Protein AF-A0AAD7BEG7-F1 (afdb_monomer_lite)

pLDDT: mean 80.74, std 14.78, range [40.44, 96.44]

Organism: NCBI:txid1738132

InterPro domains:
  IPR021149 MAGT1/OST3/OST6 [PF04756] (38-182)

Foldseek 3Di:
DDDDPPVVVVVVVVVVLVVVVPPDQVVVVVVLVVVCVVDPDHDDDDR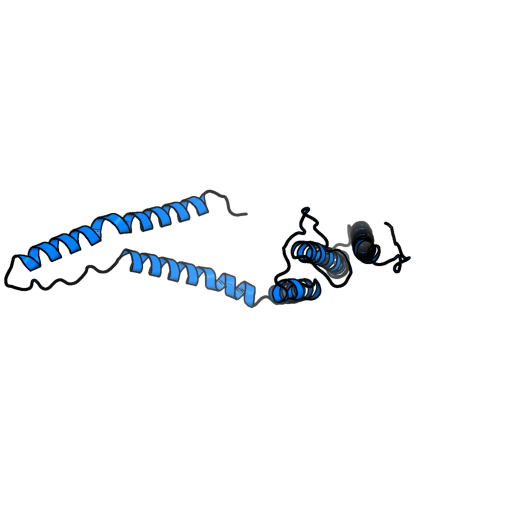DDPVSVVVVVVVVVVVVVVCVVVVVVLVPDPVNVVCVVVLVVLLVVLCVVVCVVVVAAQADPVRHRADAADVDGHVSSSVVSSVLVVQLVVLVVCLPPPLVVDVVCNVVSNVVSVVSNQVSVQVVVVSVQVRCVNVPNPDPDHRPD

Radius of gyration: 29.79 Å; chains: 1; bounding box: 79×41×77 Å

Structure (mmCIF, N/CA/C/O backbone):
data_AF-A0AAD7BEG7-F1
#
_entry.id   AF-A0AAD7BEG7-F1
#
loop_
_atom_site.group_PDB
_atom_site.id
_atom_site.type_symbol
_atom_site.label_atom_id
_atom_site.label_alt_id
_atom_site.label_comp_id
_atom_site.label_asym_id
_atom_site.label_entity_id
_atom_site.label_seq_id
_atom_site.pdbx_PDB_ins_code
_atom_site.Cartn_x
_atom_site.Cartn_y
_atom_site.Cartn_z
_atom_site.occupancy
_atom_site.B_iso_or_equiv
_atom_site.auth_seq_id
_atom_site.auth_comp_id
_atom_site.auth_asym_id
_atom_site.auth_atom_id
_atom_site.pdbx_PDB_model_num
ATOM 1 N N . MET A 1 1 ? -14.088 -15.161 8.551 1.00 40.44 1 MET A N 1
ATOM 2 C CA . MET A 1 1 ? -13.381 -16.305 7.940 1.00 40.44 1 MET A CA 1
ATOM 3 C C . MET A 1 1 ? -14.450 -17.240 7.396 1.00 40.44 1 MET A C 1
ATOM 5 O O . MET A 1 1 ? -15.081 -17.931 8.179 1.00 40.44 1 MET A O 1
ATOM 9 N N . LEU A 1 2 ? -14.774 -17.138 6.105 1.00 40.56 2 LEU A N 1
ATOM 10 C CA . LEU A 1 2 ? -15.801 -17.969 5.467 1.00 40.56 2 LEU A CA 1
ATOM 11 C C . LEU A 1 2 ? -15.154 -19.278 5.003 1.00 40.56 2 LEU A C 1
ATOM 13 O O . LEU A 1 2 ? -14.125 -19.263 4.333 1.00 40.56 2 LEU A O 1
ATOM 17 N N . HIS A 1 3 ? -15.738 -20.393 5.434 1.00 43.00 3 HIS A N 1
ATOM 18 C CA . HIS A 1 3 ? -15.309 -21.753 5.128 1.00 43.00 3 HIS A CA 1
ATOM 19 C C . HIS A 1 3 ? -15.339 -22.024 3.598 1.00 43.00 3 HIS A C 1
ATOM 21 O O . HIS A 1 3 ? -16.245 -21.545 2.912 1.00 43.00 3 HIS A O 1
ATOM 27 N N . PRO A 1 4 ? -14.418 -22.849 3.055 1.00 56.72 4 PRO A N 1
ATOM 28 C CA . PRO A 1 4 ? -14.311 -23.155 1.619 1.00 56.72 4 PRO A CA 1
ATOM 29 C C . PRO A 1 4 ? -15.448 -23.963 0.931 1.00 56.72 4 PRO A C 1
ATOM 31 O O . PRO A 1 4 ? -15.482 -23.924 -0.297 1.00 56.72 4 PRO A O 1
ATOM 34 N N . PRO A 1 5 ? -16.400 -24.665 1.594 1.00 53.59 5 PRO A N 1
ATOM 35 C CA . PRO A 1 5 ? -17.377 -25.502 0.894 1.00 53.59 5 PRO A CA 1
ATOM 36 C C . PRO A 1 5 ? -18.590 -24.733 0.341 1.00 53.59 5 PRO A C 1
ATOM 38 O O . PRO A 1 5 ? -19.375 -25.308 -0.403 1.00 53.59 5 PRO A O 1
ATOM 41 N N . GLN A 1 6 ? -18.779 -23.449 0.677 1.00 53.81 6 GLN A N 1
ATOM 42 C CA . GLN A 1 6 ? -19.956 -22.697 0.204 1.00 53.81 6 GLN A CA 1
ATOM 43 C C . GLN A 1 6 ? -19.747 -22.029 -1.162 1.00 53.81 6 GLN A C 1
ATOM 45 O O . GLN A 1 6 ? -20.697 -21.876 -1.928 1.00 53.81 6 GLN A O 1
ATOM 50 N N . VAL A 1 7 ? -18.502 -21.698 -1.515 1.00 54.31 7 VAL A N 1
ATOM 51 C CA . VAL A 1 7 ? -18.172 -21.120 -2.829 1.00 54.31 7 VAL A CA 1
ATOM 52 C C . VAL A 1 7 ? -18.188 -22.196 -3.919 1.00 54.31 7 VAL A C 1
ATOM 54 O O . VAL A 1 7 ? -18.664 -21.936 -5.019 1.00 54.31 7 VAL A O 1
ATOM 57 N N . SER A 1 8 ? -17.752 -23.424 -3.614 1.00 55.06 8 SER A N 1
ATOM 58 C CA . SER A 1 8 ? -17.795 -24.552 -4.557 1.00 55.06 8 SER A CA 1
ATOM 59 C C . SER A 1 8 ? -19.221 -25.015 -4.869 1.00 55.06 8 SER A C 1
ATOM 61 O O . SER A 1 8 ? -19.504 -25.404 -6.002 1.00 55.06 8 SER A O 1
ATOM 63 N N . LEU A 1 9 ? -20.141 -24.922 -3.903 1.00 59.84 9 LEU A N 1
ATOM 64 C CA . LEU A 1 9 ? -21.561 -25.209 -4.118 1.00 59.84 9 LEU A CA 1
ATOM 65 C C . LEU A 1 9 ? -22.223 -24.170 -5.026 1.00 59.84 9 LEU A C 1
ATOM 67 O O . LEU A 1 9 ? -22.921 -24.547 -5.957 1.00 59.84 9 LEU A O 1
ATOM 71 N N . LEU A 1 10 ? -21.946 -22.878 -4.834 1.00 57.16 10 LEU A N 1
ATOM 72 C CA . LEU A 1 10 ? -22.461 -21.841 -5.735 1.00 57.16 10 LEU A CA 1
ATOM 73 C C . LEU A 1 10 ? -21.900 -21.971 -7.157 1.00 57.16 10 LEU A C 1
ATOM 75 O O . LEU A 1 10 ? -22.636 -21.810 -8.125 1.00 57.16 10 LEU A O 1
ATOM 79 N N . LEU A 1 11 ? -20.614 -22.301 -7.293 1.00 56.00 11 LEU A N 1
ATOM 80 C CA . LEU A 1 11 ? -19.958 -22.424 -8.596 1.00 56.00 11 LEU A CA 1
ATOM 81 C C . LEU A 1 11 ? -20.402 -23.693 -9.346 1.00 56.00 11 LEU A C 1
ATOM 83 O O . LEU A 1 11 ? -20.614 -23.638 -10.552 1.00 56.00 11 LEU A O 1
ATOM 87 N N . SER A 1 12 ? -20.630 -24.808 -8.640 1.00 59.91 12 SER A N 1
ATOM 88 C CA . SER A 1 12 ? -21.200 -26.031 -9.232 1.00 59.91 12 SER A CA 1
ATOM 89 C C . SER A 1 12 ? -22.677 -25.882 -9.606 1.00 59.91 12 SER A C 1
ATOM 91 O O . SER A 1 12 ? -23.081 -26.405 -10.641 1.00 59.91 12 SER A O 1
ATOM 93 N N . PHE A 1 13 ? -23.461 -25.117 -8.838 1.00 63.34 13 PHE A N 1
ATOM 94 C CA . PHE A 1 13 ? -24.858 -24.810 -9.169 1.00 63.34 13 PHE A CA 1
ATOM 95 C C . PHE A 1 13 ? -24.978 -23.863 -10.373 1.00 63.34 13 PHE A C 1
ATOM 97 O O . PHE A 1 13 ? -25.854 -24.026 -11.217 1.00 63.34 13 PHE A O 1
ATOM 104 N N . LEU A 1 14 ? -24.066 -22.893 -10.499 1.00 55.50 14 LEU A N 1
ATOM 105 C CA . LEU A 1 14 ? -23.988 -22.030 -11.681 1.00 55.50 14 LEU A CA 1
ATOM 106 C C . LEU A 1 14 ? -23.519 -22.801 -12.922 1.00 55.50 14 LEU A C 1
ATOM 108 O O . LEU A 1 14 ? -24.039 -22.570 -14.009 1.00 55.50 14 LEU A O 1
ATOM 112 N N . LEU A 1 15 ? -22.581 -23.742 -12.768 1.00 57.34 15 LEU A N 1
ATOM 113 C CA . LEU A 1 15 ? -22.084 -24.573 -13.868 1.00 57.34 15 LEU A CA 1
ATOM 114 C C . LEU A 1 15 ? -23.134 -25.590 -14.349 1.00 57.34 15 LEU A C 1
ATOM 116 O O . LEU A 1 15 ? -23.252 -25.813 -15.551 1.00 57.34 15 LEU A O 1
ATOM 120 N N . SER A 1 16 ? -23.937 -26.164 -13.446 1.00 56.44 16 SER A N 1
ATOM 121 C CA . SER A 1 16 ? -25.053 -27.042 -13.823 1.00 56.44 16 SER A CA 1
ATOM 122 C C . SER A 1 16 ? -26.208 -26.270 -14.466 1.00 56.44 16 SER A C 1
ATOM 124 O O . SER A 1 16 ? -26.771 -26.744 -15.450 1.00 56.44 16 SER A O 1
ATOM 126 N N . ALA A 1 17 ? -26.506 -25.054 -13.996 1.00 56.09 17 ALA A N 1
ATOM 127 C CA . ALA A 1 17 ? -27.467 -24.164 -14.647 1.00 56.09 17 ALA A CA 1
ATOM 128 C C . ALA A 1 17 ? -27.002 -23.728 -16.051 1.00 56.09 17 ALA A C 1
ATOM 130 O O . ALA A 1 17 ? -27.821 -23.591 -16.956 1.00 56.09 17 ALA A O 1
ATOM 131 N N . PHE A 1 18 ? -25.690 -23.560 -16.255 1.00 52.31 18 PHE A N 1
ATOM 132 C CA . PHE A 1 18 ? -25.110 -23.230 -17.558 1.00 52.31 18 PHE A CA 1
ATOM 133 C C . PHE A 1 18 ? -25.098 -24.431 -18.518 1.00 52.31 18 PHE A C 1
ATOM 135 O O . PHE A 1 18 ? -25.406 -24.273 -19.693 1.00 52.31 18 PHE A O 1
ATOM 142 N N . LEU A 1 19 ? -24.807 -25.644 -18.032 1.00 53.66 19 LEU A N 1
ATOM 143 C CA . LEU A 1 19 ? -24.871 -26.870 -18.844 1.00 53.66 19 LEU A CA 1
ATOM 144 C C . LEU A 1 19 ? -26.310 -27.272 -19.206 1.00 53.66 19 LEU A C 1
ATOM 146 O O . LEU A 1 19 ? -26.526 -27.852 -20.267 1.00 53.66 19 LEU A O 1
ATOM 150 N N . ALA A 1 20 ? -27.302 -26.915 -18.385 1.00 53.41 20 ALA A N 1
ATOM 151 C CA . ALA A 1 20 ? -28.718 -27.123 -18.696 1.00 53.41 20 ALA A CA 1
ATOM 152 C C . ALA A 1 20 ? -29.223 -26.272 -19.884 1.00 53.41 20 ALA A C 1
ATOM 154 O O . ALA A 1 20 ? -30.209 -26.649 -20.509 1.00 53.41 20 ALA A O 1
ATOM 155 N N . LYS A 1 21 ? -28.532 -25.174 -20.239 1.00 51.12 21 LYS A N 1
ATOM 156 C CA . LYS A 1 21 ? -28.828 -24.325 -21.414 1.00 51.12 21 LYS A CA 1
ATOM 157 C C . LYS A 1 21 ? -28.605 -25.050 -22.750 1.00 51.12 21 LYS A C 1
ATOM 159 O O . LYS A 1 21 ? -29.182 -24.643 -23.744 1.00 51.12 21 LYS A O 1
ATOM 164 N N . ALA A 1 22 ? -27.773 -26.093 -22.793 1.00 50.41 22 ALA A N 1
ATOM 165 C CA . ALA A 1 22 ? -27.293 -26.668 -24.054 1.00 50.41 22 ALA A CA 1
ATOM 166 C C . ALA A 1 22 ? -28.153 -27.809 -24.635 1.00 50.41 22 ALA A C 1
ATOM 168 O O . ALA A 1 22 ? -27.794 -28.340 -25.681 1.00 50.41 22 ALA A O 1
ATOM 169 N N . ALA A 1 23 ? -29.218 -28.256 -23.959 1.00 52.84 23 ALA A N 1
ATOM 170 C CA . ALA A 1 23 ? -29.826 -29.559 -24.267 1.00 52.84 23 ALA A CA 1
ATOM 171 C C . ALA A 1 23 ? -31.325 -29.589 -24.647 1.00 52.84 23 ALA A C 1
ATOM 173 O O . ALA A 1 23 ? -31.664 -30.476 -25.430 1.00 52.84 23 ALA A O 1
ATOM 174 N N . PRO A 1 24 ? -32.234 -28.716 -24.160 1.00 52.22 24 PRO A N 1
ATOM 175 C CA . PRO A 1 24 ? -33.662 -28.887 -24.465 1.00 52.22 24 PRO A CA 1
ATOM 176 C C . PRO A 1 24 ? -34.246 -27.941 -25.531 1.00 52.22 24 PRO A C 1
ATOM 178 O O . PRO A 1 24 ? -35.118 -28.373 -26.284 1.00 52.22 24 PRO A O 1
ATOM 181 N N . ASP A 1 25 ? -33.782 -26.693 -25.630 1.00 55.84 25 ASP A N 1
ATOM 182 C CA . ASP A 1 25 ? -34.522 -25.644 -26.358 1.00 55.84 25 ASP A CA 1
ATOM 183 C C . ASP A 1 25 ? -34.162 -25.619 -27.862 1.00 55.84 25 ASP A C 1
ATOM 185 O O . ASP A 1 25 ? -35.043 -25.620 -28.724 1.00 55.84 25 ASP A O 1
ATOM 189 N N . ASP A 1 26 ? -32.870 -25.764 -28.186 1.00 58.59 26 ASP A N 1
ATOM 190 C CA . ASP A 1 26 ? -32.357 -25.758 -29.569 1.00 58.59 26 ASP A CA 1
ATOM 191 C C . ASP A 1 26 ? -32.879 -26.941 -30.415 1.00 58.59 26 ASP A C 1
ATOM 193 O O . ASP A 1 26 ? -33.037 -26.843 -31.635 1.00 58.59 26 ASP A O 1
ATOM 197 N N . ALA A 1 27 ? -33.160 -28.083 -29.776 1.00 59.50 27 ALA A N 1
ATOM 198 C CA . ALA A 1 27 ? -33.647 -29.286 -30.454 1.00 59.50 27 ALA A CA 1
ATOM 199 C C . ALA A 1 27 ? -35.130 -29.176 -30.852 1.00 59.50 27 ALA A C 1
ATOM 201 O O . ALA A 1 27 ? -35.530 -29.675 -31.908 1.00 59.50 27 ALA A O 1
ATOM 202 N N . ALA A 1 28 ? -35.943 -28.503 -30.030 1.00 61.34 28 ALA A N 1
ATOM 203 C CA . ALA A 1 28 ? -37.350 -28.252 -30.321 1.00 61.34 28 ALA A CA 1
ATOM 204 C C . ALA A 1 28 ? -37.495 -27.227 -31.458 1.00 61.34 28 ALA A C 1
ATOM 206 O O . ALA A 1 28 ? -38.219 -27.491 -32.421 1.00 61.34 28 ALA A O 1
ATOM 207 N N . ASP A 1 29 ? -36.722 -26.138 -31.417 1.00 62.03 29 ASP A N 1
ATOM 208 C CA . ASP A 1 29 ? -36.696 -25.104 -32.460 1.00 62.03 29 ASP A CA 1
ATOM 209 C C . ASP A 1 29 ? -36.281 -25.666 -33.832 1.00 62.03 29 ASP A C 1
ATOM 211 O O . ASP A 1 29 ? -36.890 -25.347 -34.857 1.00 62.03 29 ASP A O 1
ATOM 215 N N . ALA A 1 30 ? -35.294 -26.571 -33.860 1.00 63.44 30 ALA A N 1
ATOM 216 C CA . ALA A 1 30 ? -34.844 -27.229 -35.086 1.00 63.44 30 ALA A CA 1
ATOM 217 C C . ALA A 1 30 ? -35.907 -28.162 -35.700 1.00 63.44 30 ALA A C 1
ATOM 219 O O . ALA A 1 30 ? -36.042 -28.228 -36.925 1.00 63.44 30 ALA A O 1
ATOM 220 N N . SER A 1 31 ? -36.684 -28.867 -34.869 1.00 63.94 31 SER A N 1
ATOM 221 C CA . SER A 1 31 ? -37.763 -29.750 -35.338 1.00 63.94 31 SER A CA 1
ATOM 222 C C . SER A 1 31 ? -38.954 -28.970 -35.903 1.00 63.94 31 SER A C 1
ATOM 224 O O . SER A 1 31 ? -39.465 -29.307 -36.971 1.00 63.94 31 SER A O 1
ATOM 226 N N . VAL A 1 32 ? -39.328 -27.862 -35.254 1.00 65.56 32 VAL A N 1
ATOM 227 C CA . VAL A 1 32 ? -40.386 -26.968 -35.737 1.00 65.56 32 VAL A CA 1
ATOM 228 C C . VAL A 1 32 ? -39.953 -26.307 -37.044 1.00 65.56 32 VAL A C 1
ATOM 230 O O . VAL A 1 32 ? -40.735 -26.273 -37.990 1.00 65.56 32 VAL A O 1
ATOM 233 N N . ALA A 1 33 ? -38.698 -25.860 -37.161 1.00 65.75 33 ALA A N 1
ATOM 234 C CA . ALA A 1 33 ? -38.170 -25.311 -38.411 1.00 65.75 33 ALA A CA 1
ATOM 235 C C . ALA A 1 33 ? -38.206 -26.326 -39.572 1.00 65.75 33 ALA A C 1
ATOM 237 O O . ALA A 1 33 ? -38.503 -25.952 -40.708 1.00 65.75 33 ALA A O 1
ATOM 238 N N . HIS A 1 34 ? -37.954 -27.610 -39.298 1.00 66.31 34 HIS A N 1
ATOM 239 C CA . HIS A 1 34 ? -38.029 -28.676 -40.300 1.00 66.31 34 HIS A CA 1
ATOM 240 C C . HIS A 1 34 ? -39.475 -28.975 -40.752 1.00 66.31 34 HIS A C 1
ATOM 242 O O . HIS A 1 34 ? -39.705 -29.234 -41.936 1.00 66.31 34 HIS A O 1
ATOM 248 N N . ASP A 1 35 ? -40.461 -28.888 -39.855 1.00 66.44 35 ASP A N 1
ATOM 249 C CA . ASP A 1 35 ? -41.877 -29.137 -40.174 1.00 66.44 35 ASP A CA 1
ATOM 250 C C . ASP A 1 35 ? -42.574 -27.955 -40.875 1.00 66.44 35 ASP A C 1
ATOM 252 O O . ASP A 1 35 ? -43.463 -28.160 -41.711 1.00 66.44 35 ASP A O 1
ATOM 256 N N . GLN A 1 36 ? -42.115 -26.721 -40.642 1.00 63.94 36 GLN A N 1
ATOM 257 C CA . GLN A 1 36 ? -42.574 -25.524 -41.373 1.00 63.94 36 GLN A CA 1
ATOM 258 C C . GLN A 1 36 ? -42.203 -25.574 -42.864 1.00 63.94 36 GLN A C 1
ATOM 260 O O . GLN A 1 36 ? -42.891 -24.994 -43.697 1.00 63.94 36 GLN A O 1
ATOM 265 N N . LEU A 1 37 ? -41.140 -26.303 -43.228 1.00 65.12 37 LEU A N 1
ATOM 266 C CA . LEU A 1 37 ? -40.719 -26.492 -44.623 1.00 65.12 37 LEU A CA 1
ATOM 267 C C . LEU A 1 37 ? -41.572 -27.528 -45.378 1.00 65.12 37 LEU A C 1
ATOM 269 O O . LEU A 1 37 ? -41.532 -27.571 -46.608 1.00 65.12 37 LEU A O 1
ATOM 273 N N . ARG A 1 38 ? -42.329 -28.380 -44.669 1.00 67.12 38 ARG A N 1
ATOM 274 C CA . ARG A 1 38 ? -43.139 -29.464 -45.262 1.00 67.12 38 ARG A CA 1
ATOM 275 C C . ARG A 1 38 ? -44.624 -29.144 -45.383 1.00 67.12 38 ARG A C 1
ATOM 277 O O . ARG A 1 38 ? -45.329 -29.869 -46.084 1.00 67.12 38 ARG A O 1
ATOM 284 N N . THR A 1 39 ? -45.112 -28.092 -44.730 1.00 71.25 39 THR A N 1
ATOM 285 C CA . THR A 1 39 ? -46.542 -27.763 -44.704 1.00 71.25 39 THR A CA 1
ATOM 286 C C . THR A 1 39 ? -46.817 -26.389 -45.336 1.00 71.25 39 THR A C 1
ATOM 288 O O . THR A 1 39 ? -46.171 -25.410 -44.984 1.00 71.25 39 THR A O 1
ATOM 291 N N . PRO A 1 40 ? -47.783 -26.272 -46.272 1.00 68.25 40 PRO A N 1
ATOM 292 C CA . PRO A 1 40 ? -48.191 -24.987 -46.862 1.00 68.25 40 PRO A CA 1
ATOM 293 C C . PRO A 1 40 ? -48.849 -23.970 -45.910 1.00 68.25 40 PRO A C 1
ATOM 295 O O . PRO A 1 40 ? -49.225 -22.889 -46.357 1.00 68.25 40 PRO A O 1
ATOM 298 N N . ILE A 1 41 ? -49.049 -24.308 -44.632 1.00 67.69 41 ILE A N 1
ATOM 299 C CA . ILE A 1 41 ? -49.767 -23.479 -43.656 1.00 67.69 41 ILE A CA 1
ATOM 300 C C . ILE A 1 41 ? -48.773 -23.102 -42.550 1.00 67.69 41 ILE A C 1
ATOM 302 O O . ILE A 1 41 ? -48.279 -24.007 -41.878 1.00 67.69 41 ILE A O 1
ATOM 306 N N . PRO A 1 42 ? -48.474 -21.808 -42.333 1.00 65.31 42 PRO A N 1
ATOM 307 C CA . PRO A 1 42 ? -47.514 -21.401 -41.315 1.00 65.31 42 PRO A CA 1
ATOM 308 C C . PRO A 1 42 ? -48.082 -21.693 -39.924 1.00 65.31 42 PRO A C 1
ATOM 310 O O . PRO A 1 42 ? -49.129 -21.159 -39.549 1.00 65.31 42 PRO A O 1
ATOM 313 N N . ILE A 1 43 ? -47.400 -22.539 -39.151 1.00 69.31 43 ILE A N 1
ATOM 314 C CA . ILE A 1 43 ? -47.798 -22.823 -37.768 1.00 69.31 43 ILE A CA 1
ATOM 315 C C . ILE A 1 43 ? -47.307 -21.637 -36.924 1.00 69.31 43 ILE A C 1
ATOM 317 O O . ILE A 1 43 ? -46.101 -21.371 -36.923 1.00 69.31 43 ILE A O 1
ATOM 321 N N . PRO A 1 44 ? -48.187 -20.892 -36.230 1.00 72.88 44 PRO A N 1
ATOM 322 C CA . PRO A 1 44 ? -47.771 -19.769 -35.399 1.00 72.88 44 PRO A CA 1
ATOM 323 C C . PRO A 1 44 ? -46.930 -20.288 -34.228 1.00 72.88 44 PRO A C 1
ATOM 325 O O . PRO A 1 44 ? -47.454 -20.874 -33.283 1.00 72.88 44 PRO A O 1
ATOM 328 N N . TYR A 1 45 ? -45.616 -20.092 -34.316 1.00 66.38 45 TYR A N 1
ATOM 329 C CA . TYR A 1 45 ? -44.659 -20.484 -33.291 1.00 66.38 45 TYR A CA 1
ATOM 330 C C . TYR A 1 45 ? -44.233 -19.260 -32.483 1.00 66.38 45 TYR A C 1
ATOM 332 O O . TYR A 1 45 ? -43.692 -18.298 -33.028 1.00 66.38 45 TYR A O 1
ATOM 340 N N . SER A 1 46 ? -44.478 -19.292 -31.177 1.00 63.62 46 SER A N 1
ATOM 341 C CA . SER A 1 46 ? -43.884 -18.360 -30.222 1.00 63.62 46 SER A CA 1
ATOM 342 C C . SER A 1 46 ? -42.731 -19.070 -29.528 1.00 63.62 46 SER A C 1
ATOM 344 O O . SER A 1 46 ? -42.964 -20.101 -28.895 1.00 63.62 46 SER A O 1
ATOM 346 N N . ALA A 1 47 ? -41.520 -18.521 -29.631 1.00 67.31 47 ALA A N 1
ATOM 347 C CA . ALA A 1 47 ? -40.365 -19.070 -28.931 1.00 67.31 47 ALA A CA 1
ATOM 348 C C . ALA A 1 47 ? -40.657 -19.189 -27.418 1.00 67.31 47 ALA A C 1
ATOM 350 O O . ALA A 1 47 ? -41.273 -18.275 -26.848 1.00 67.31 47 ALA A O 1
ATOM 351 N N . PRO A 1 48 ? -40.259 -20.296 -26.763 1.00 69.50 48 PRO A N 1
ATOM 352 C CA . PRO A 1 48 ? -40.429 -20.455 -25.327 1.00 69.50 48 PRO A CA 1
ATOM 353 C C . PRO A 1 48 ? -39.653 -19.362 -24.585 1.00 69.50 48 PRO A C 1
ATOM 355 O O . PRO A 1 48 ? -38.561 -18.958 -24.984 1.00 69.50 48 PRO A O 1
ATOM 358 N N . LEU A 1 49 ? -40.232 -18.852 -23.497 1.00 67.94 49 LEU A N 1
ATOM 359 C CA . LEU A 1 49 ? -39.553 -17.874 -22.652 1.00 67.94 49 LEU A CA 1
ATOM 360 C C . LEU A 1 49 ? -38.311 -18.524 -22.031 1.00 67.94 49 LEU A C 1
ATOM 362 O O . LEU A 1 49 ? -38.423 -19.540 -21.351 1.00 67.94 49 LEU A O 1
ATOM 366 N N . ASP A 1 50 ? -37.142 -17.909 -22.221 1.00 74.75 50 AS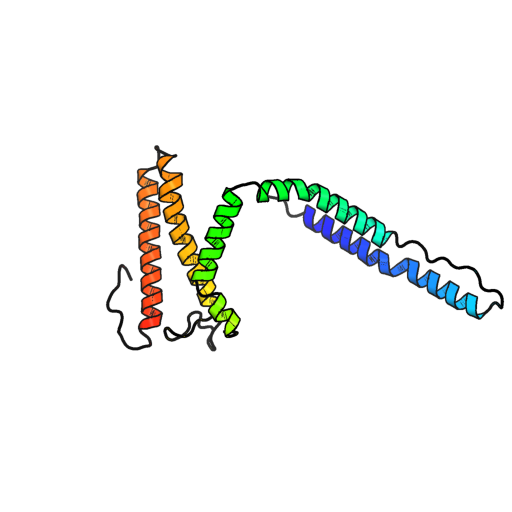P A N 1
ATOM 367 C CA . ASP A 1 50 ? -35.875 -18.347 -21.629 1.00 74.75 50 ASP A CA 1
ATOM 368 C C . ASP A 1 50 ? -35.917 -18.249 -20.086 1.00 74.75 50 ASP A C 1
ATOM 370 O O . ASP A 1 50 ? -35.490 -17.265 -19.467 1.00 74.75 50 ASP A O 1
ATOM 374 N N . TYR A 1 51 ? -36.407 -19.297 -19.422 1.00 74.50 51 TYR A N 1
ATOM 375 C CA . TYR A 1 51 ? -36.489 -19.368 -17.959 1.00 74.50 51 TYR A CA 1
ATOM 376 C C . TYR A 1 51 ? -35.107 -19.300 -17.288 1.00 74.50 51 TYR A C 1
ATOM 378 O O . TYR A 1 51 ? -34.990 -18.862 -16.143 1.00 74.50 51 TYR A O 1
ATOM 386 N N . THR A 1 52 ? -34.041 -19.671 -18.000 1.00 76.56 52 THR A N 1
ATOM 387 C CA . THR A 1 52 ? -32.647 -19.570 -17.536 1.00 76.56 52 THR A CA 1
ATOM 388 C C . THR A 1 52 ? -32.184 -18.116 -17.404 1.00 76.56 52 THR A C 1
ATOM 390 O O . THR A 1 52 ? -31.597 -17.745 -16.387 1.00 76.56 52 THR A O 1
ATOM 393 N N . LEU A 1 53 ? -32.507 -17.255 -18.373 1.00 76.56 53 LEU A N 1
ATOM 394 C CA . LEU A 1 53 ? -32.247 -15.812 -18.297 1.00 76.56 53 LEU A CA 1
ATOM 395 C C . LEU A 1 53 ? -33.071 -15.161 -17.184 1.00 76.56 53 LEU A C 1
ATOM 397 O O . LEU A 1 53 ? -32.562 -14.335 -16.430 1.00 76.56 53 LEU A O 1
ATOM 401 N N . MET A 1 54 ? -34.331 -15.571 -17.034 1.00 79.25 54 MET A N 1
ATOM 402 C CA . MET A 1 54 ? -35.215 -15.000 -16.020 1.00 79.25 54 MET A CA 1
ATOM 403 C C . MET A 1 54 ? -34.786 -15.384 -14.596 1.00 79.25 54 MET A C 1
ATOM 405 O O . MET A 1 54 ? -34.750 -14.536 -13.706 1.00 79.25 54 MET A O 1
ATOM 409 N N . THR A 1 55 ? -34.393 -16.642 -14.382 1.00 83.75 55 THR A N 1
ATOM 410 C CA . THR A 1 55 ? -33.896 -17.129 -13.083 1.00 83.75 55 THR A CA 1
ATOM 411 C C . THR A 1 55 ? -32.529 -16.550 -12.731 1.00 83.75 55 THR A C 1
ATOM 413 O O . THR A 1 55 ? -32.328 -16.125 -11.594 1.00 83.75 55 THR A O 1
ATOM 416 N N . THR A 1 56 ? -31.601 -16.455 -13.688 1.00 82.06 56 THR A N 1
ATOM 417 C CA . THR A 1 56 ? -30.294 -15.814 -13.460 1.00 82.06 56 THR A CA 1
ATOM 418 C C . THR A 1 56 ? -30.440 -14.325 -13.161 1.00 82.06 56 THR A C 1
ATOM 420 O O . THR A 1 56 ? -29.837 -13.856 -12.198 1.00 82.06 56 THR A O 1
ATOM 423 N N . ALA A 1 57 ? -31.290 -13.594 -13.890 1.00 83.12 57 ALA A N 1
ATOM 424 C CA . ALA A 1 57 ? -31.588 -12.191 -13.603 1.00 83.12 57 ALA A CA 1
ATOM 425 C C . ALA A 1 57 ? -32.251 -12.003 -12.225 1.00 83.12 57 ALA A C 1
ATOM 427 O O . ALA A 1 57 ? -31.888 -11.096 -11.472 1.00 83.12 57 ALA A O 1
ATOM 428 N N . PHE A 1 58 ? -33.182 -12.883 -11.852 1.00 88.56 58 PHE A N 1
ATOM 429 C CA . PHE A 1 58 ? -33.825 -12.867 -10.536 1.00 88.56 58 PHE A CA 1
ATOM 430 C C . PHE A 1 58 ? -32.832 -13.133 -9.392 1.00 88.56 58 PHE A C 1
ATOM 432 O O . PHE A 1 58 ? -32.814 -12.424 -8.387 1.00 88.56 58 PHE A O 1
ATOM 439 N N . LEU A 1 59 ? -31.934 -14.106 -9.557 1.00 88.31 59 LEU A N 1
ATOM 440 C CA . LEU A 1 59 ? -30.880 -14.374 -8.578 1.00 88.31 59 LEU A CA 1
ATOM 441 C C . LEU A 1 59 ? -29.887 -13.210 -8.470 1.00 88.31 59 LEU A C 1
ATOM 443 O O . LEU A 1 59 ? -29.506 -12.839 -7.361 1.00 88.31 59 LEU A O 1
ATOM 447 N N . LEU A 1 60 ? -29.502 -12.597 -9.593 1.00 87.12 60 LEU A N 1
ATOM 448 C CA . LEU A 1 60 ? -28.602 -11.438 -9.619 1.00 87.12 60 LEU A CA 1
ATOM 449 C C . LEU A 1 60 ? -29.213 -10.220 -8.924 1.00 87.12 60 LEU A C 1
ATOM 451 O O . LEU A 1 60 ? -28.537 -9.543 -8.151 1.00 87.12 60 LEU A O 1
ATOM 455 N N . THR A 1 61 ? -30.495 -9.953 -9.167 1.00 87.44 61 THR A N 1
ATOM 456 C CA . THR A 1 61 ? -31.214 -8.837 -8.536 1.00 87.44 61 THR A CA 1
ATOM 457 C C . THR A 1 61 ? -31.349 -9.030 -7.029 1.00 87.44 61 THR A C 1
ATOM 459 O O . THR A 1 61 ? -31.030 -8.108 -6.278 1.00 87.44 61 THR A O 1
ATOM 462 N N . ILE A 1 62 ? -31.713 -10.230 -6.566 1.00 87.88 62 ILE A N 1
ATOM 463 C CA . ILE A 1 62 ? -31.741 -10.555 -5.133 1.00 87.88 62 ILE A CA 1
ATOM 464 C C . ILE A 1 62 ? -30.342 -10.437 -4.520 1.00 87.88 62 ILE A C 1
ATOM 466 O O . ILE A 1 62 ? -30.177 -9.779 -3.493 1.00 87.88 62 ILE A O 1
ATOM 470 N N . ALA A 1 63 ? -29.317 -11.009 -5.157 1.00 85.12 63 ALA A N 1
ATOM 471 C CA . ALA A 1 63 ? -27.940 -10.917 -4.677 1.00 85.12 63 ALA A CA 1
ATOM 472 C C . ALA A 1 63 ? -27.469 -9.456 -4.566 1.00 85.12 63 ALA A C 1
ATOM 474 O O . ALA A 1 63 ? -26.853 -9.075 -3.570 1.00 85.12 63 ALA A O 1
ATOM 475 N N . SER A 1 64 ? -27.815 -8.614 -5.543 1.00 80.56 64 SER A N 1
ATOM 476 C CA . SER A 1 64 ? -27.488 -7.187 -5.531 1.00 80.56 64 SER A CA 1
ATOM 477 C C . SER A 1 64 ? -28.245 -6.420 -4.440 1.00 80.56 64 SER A C 1
ATOM 479 O O . SER A 1 64 ? -27.660 -5.556 -3.788 1.00 80.56 64 SER A O 1
ATOM 481 N N . LEU A 1 65 ? -29.518 -6.747 -4.191 1.00 84.69 65 LEU A N 1
ATOM 482 C CA . LEU A 1 65 ? -30.318 -6.165 -3.105 1.00 84.69 65 LEU A CA 1
ATOM 483 C C . LEU A 1 65 ? -29.761 -6.531 -1.723 1.00 84.69 65 LEU A C 1
ATOM 485 O O . LEU A 1 65 ? -29.688 -5.668 -0.849 1.00 84.69 65 LEU A O 1
ATOM 489 N N . LEU A 1 66 ? -29.309 -7.775 -1.534 1.00 85.12 66 LEU A N 1
ATOM 490 C CA . LEU A 1 66 ? -28.662 -8.204 -0.291 1.00 85.12 66 LEU A CA 1
ATOM 491 C C . LEU A 1 66 ? -27.269 -7.585 -0.112 1.00 85.12 66 LEU A C 1
ATOM 493 O O . LEU A 1 66 ? -26.861 -7.323 1.019 1.00 85.12 66 LEU A O 1
ATOM 497 N N . ALA A 1 67 ? -26.539 -7.328 -1.200 1.00 82.12 67 ALA A N 1
ATOM 498 C CA . ALA A 1 67 ? -25.221 -6.692 -1.156 1.00 82.12 67 ALA A CA 1
ATOM 499 C C . ALA A 1 67 ? -25.288 -5.171 -0.910 1.00 82.12 67 ALA A C 1
ATOM 501 O O . ALA A 1 67 ? -24.366 -4.600 -0.318 1.00 82.12 67 ALA A O 1
ATOM 502 N N . LEU A 1 68 ? -26.378 -4.513 -1.320 1.00 83.44 68 LEU A N 1
ATOM 503 C CA . LEU A 1 68 ? -26.580 -3.067 -1.188 1.00 83.44 68 LEU A CA 1
ATOM 504 C C . LEU A 1 68 ? -26.346 -2.511 0.232 1.00 83.44 68 LEU A C 1
ATOM 506 O O . LEU A 1 68 ? -25.592 -1.546 0.355 1.00 83.44 68 LEU A O 1
ATOM 510 N N . PRO A 1 69 ? -26.920 -3.071 1.318 1.00 83.62 69 PRO A N 1
ATOM 511 C CA . PRO A 1 69 ? -26.705 -2.543 2.668 1.00 83.62 69 PRO A CA 1
ATOM 512 C C . PRO A 1 69 ? -25.245 -2.648 3.125 1.00 83.62 69 PRO A C 1
ATOM 514 O O . PRO A 1 69 ? -24.753 -1.746 3.807 1.00 83.62 69 PRO A O 1
ATOM 517 N N . PHE A 1 70 ? -24.520 -3.693 2.712 1.00 83.31 70 PHE A N 1
ATOM 518 C CA . PHE A 1 70 ? -23.089 -3.816 3.001 1.00 83.31 70 PHE A CA 1
ATOM 519 C C . PHE A 1 70 ? -22.280 -2.743 2.269 1.00 83.31 70 PHE A C 1
ATOM 521 O O . PHE A 1 70 ? -21.416 -2.101 2.871 1.00 83.31 70 PHE A O 1
ATOM 528 N N . LEU A 1 71 ? -22.601 -2.498 0.996 1.00 83.00 71 LEU A N 1
ATOM 529 C CA . LEU A 1 71 ? -21.935 -1.479 0.192 1.00 83.00 71 LEU A CA 1
ATOM 530 C C . LEU A 1 71 ? -22.223 -0.065 0.720 1.00 83.00 71 LEU A C 1
ATOM 532 O O . LEU A 1 71 ? -21.305 0.739 0.876 1.00 83.00 71 LEU A O 1
ATOM 536 N N . LEU A 1 72 ? -23.476 0.215 1.088 1.00 85.44 72 LEU A N 1
ATOM 537 C CA . LEU A 1 72 ? -23.889 1.475 1.711 1.00 85.44 72 LEU A CA 1
ATOM 538 C C . LEU A 1 72 ? -23.201 1.695 3.064 1.00 85.44 72 LEU A C 1
ATOM 540 O O . LEU A 1 72 ? -22.756 2.805 3.358 1.00 85.44 72 LEU A O 1
ATOM 544 N N . SER A 1 73 ? -23.058 0.644 3.877 1.00 85.44 73 SER A N 1
ATOM 545 C CA . SER A 1 73 ? -22.336 0.727 5.149 1.00 85.44 73 SER A CA 1
ATOM 546 C C . SER A 1 73 ? -20.848 1.036 4.947 1.00 85.44 73 SER A C 1
ATOM 548 O O . SER A 1 73 ? -20.277 1.824 5.703 1.00 85.44 73 SER A O 1
ATOM 550 N N . ALA A 1 74 ? -20.215 0.461 3.919 1.00 84.94 74 ALA A N 1
ATOM 551 C CA . ALA A 1 74 ? -18.824 0.751 3.579 1.00 84.94 74 ALA A CA 1
ATOM 552 C C . ALA A 1 74 ? -18.643 2.187 3.057 1.00 84.94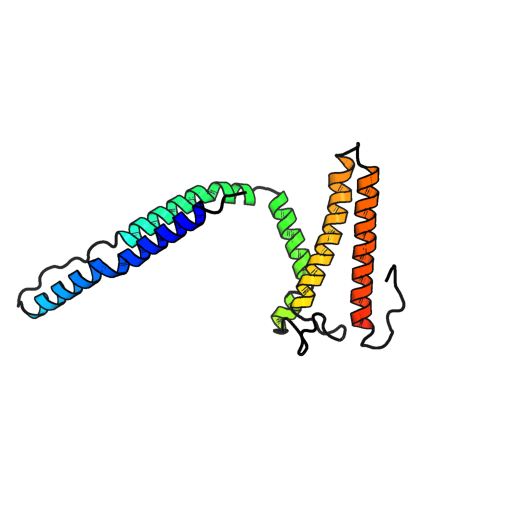 74 ALA A C 1
ATOM 554 O O . ALA A 1 74 ? -17.734 2.883 3.511 1.00 84.94 74 ALA A O 1
ATOM 555 N N . LEU A 1 75 ? -19.531 2.652 2.170 1.00 87.69 75 LEU A N 1
ATOM 556 C CA . LEU A 1 75 ? -19.489 3.992 1.571 1.00 87.69 75 LEU A CA 1
ATOM 557 C C . LEU A 1 75 ? -19.818 5.113 2.565 1.00 87.69 75 LEU A C 1
ATOM 559 O O . LEU A 1 75 ? -19.292 6.215 2.436 1.00 87.69 75 LEU A O 1
ATOM 563 N N . ARG A 1 76 ? -20.656 4.869 3.579 1.00 91.25 76 ARG A N 1
ATOM 564 C CA . ARG A 1 76 ? -20.970 5.884 4.602 1.00 91.25 76 ARG A CA 1
ATOM 565 C C . ARG A 1 76 ? -19.864 6.038 5.652 1.00 91.25 76 ARG A C 1
ATOM 567 O O . ARG A 1 76 ? -19.807 7.046 6.352 1.00 91.25 76 ARG A O 1
ATOM 574 N N . ASN A 1 77 ? -18.984 5.049 5.801 1.00 93.25 77 ASN A N 1
ATOM 575 C CA . ASN A 1 77 ? -17.946 5.073 6.825 1.00 93.25 77 ASN A CA 1
ATOM 576 C C . ASN A 1 77 ? -16.762 5.973 6.420 1.00 93.25 77 ASN A C 1
ATOM 578 O O . ASN A 1 77 ? -16.070 5.719 5.434 1.00 93.25 77 ASN A O 1
ATOM 582 N N . ARG A 1 78 ? -16.465 6.991 7.242 1.00 93.69 78 ARG A N 1
ATOM 583 C CA . ARG A 1 78 ? -15.329 7.912 7.039 1.00 93.69 78 ARG A CA 1
ATOM 584 C C . ARG A 1 78 ? -13.972 7.207 6.968 1.00 93.69 78 ARG A C 1
ATOM 586 O O . ARG A 1 78 ? -13.075 7.673 6.275 1.00 93.69 78 ARG A O 1
ATOM 593 N N . TRP A 1 79 ? -13.814 6.089 7.679 1.00 91.44 79 TRP A N 1
ATOM 594 C CA . TRP A 1 79 ? -12.555 5.344 7.696 1.00 91.44 79 TRP A CA 1
ATOM 595 C C . TRP A 1 79 ? -12.281 4.664 6.357 1.00 91.44 79 TRP A C 1
ATOM 597 O O . TRP A 1 79 ? -11.126 4.591 5.950 1.00 91.44 79 TRP A O 1
ATOM 607 N N . THR A 1 80 ? -13.326 4.246 5.639 1.00 92.69 80 THR A N 1
ATOM 608 C CA . THR A 1 80 ? -13.193 3.682 4.291 1.00 92.69 80 THR A CA 1
ATOM 609 C C . THR A 1 80 ? -12.588 4.712 3.341 1.00 92.69 80 THR A C 1
ATOM 611 O O . THR A 1 80 ? -11.617 4.416 2.651 1.00 92.69 80 THR A O 1
ATOM 614 N N . TRP A 1 81 ? -13.090 5.950 3.367 1.00 94.69 81 TRP A N 1
ATOM 615 C CA . TRP A 1 81 ? -12.563 7.046 2.548 1.00 94.69 81 TRP A CA 1
ATOM 616 C C . TRP A 1 81 ? -11.164 7.489 2.968 1.00 94.69 81 TRP A C 1
ATOM 618 O O . TRP A 1 81 ? -10.331 7.780 2.112 1.00 94.69 81 TRP A O 1
ATOM 628 N N . ALA A 1 82 ? -10.877 7.498 4.271 1.00 93.12 82 ALA A N 1
ATOM 629 C CA . ALA A 1 82 ? -9.542 7.807 4.768 1.00 93.12 82 ALA A CA 1
ATOM 630 C C . ALA A 1 82 ? -8.507 6.782 4.272 1.00 93.12 82 ALA A C 1
ATOM 632 O O . ALA A 1 82 ? -7.457 7.163 3.764 1.00 93.12 82 ALA A O 1
ATOM 633 N N . VAL A 1 83 ? -8.822 5.484 4.349 1.00 93.50 83 VAL A N 1
ATOM 634 C CA . VAL A 1 83 ? -7.939 4.421 3.846 1.00 93.50 83 VAL A CA 1
ATOM 635 C C . VAL A 1 83 ? -7.819 4.489 2.325 1.00 93.50 83 VAL A C 1
ATOM 637 O O . VAL A 1 83 ? -6.710 4.410 1.806 1.00 93.50 83 VAL A O 1
ATOM 640 N N . ALA A 1 84 ? -8.928 4.686 1.608 1.00 94.69 84 ALA A N 1
ATOM 641 C CA . ALA A 1 84 ? -8.927 4.753 0.149 1.00 94.69 84 ALA A CA 1
ATOM 642 C C . ALA A 1 84 ? -8.079 5.919 -0.384 1.00 94.69 84 ALA A C 1
ATOM 644 O O . ALA A 1 84 ? -7.258 5.726 -1.279 1.00 94.69 84 ALA A O 1
ATOM 645 N N . THR A 1 85 ? -8.230 7.119 0.184 1.00 95.56 85 THR A N 1
ATOM 646 C CA . THR A 1 85 ? -7.466 8.303 -0.245 1.00 95.56 85 THR A CA 1
ATOM 647 C C . THR A 1 85 ? -5.988 8.205 0.134 1.00 95.56 85 THR A C 1
ATOM 649 O O . THR A 1 85 ? -5.127 8.536 -0.685 1.00 95.56 85 THR A O 1
ATOM 652 N N . ALA A 1 86 ? -5.669 7.687 1.325 1.00 95.06 86 ALA A N 1
ATOM 653 C CA . ALA A 1 86 ? -4.288 7.443 1.736 1.00 95.06 86 ALA A CA 1
ATOM 654 C C . ALA A 1 86 ? -3.610 6.399 0.836 1.00 95.06 86 ALA A C 1
ATOM 656 O O . ALA A 1 86 ? -2.512 6.636 0.336 1.00 95.06 86 ALA A O 1
ATOM 657 N N . PHE A 1 87 ? -4.284 5.278 0.567 1.00 95.38 87 PHE A N 1
ATOM 658 C CA . PHE A 1 87 ? -3.769 4.231 -0.312 1.00 95.38 87 PHE A CA 1
ATOM 659 C C . PHE A 1 87 ? -3.544 4.748 -1.735 1.00 95.38 87 PHE A C 1
ATOM 661 O O . PHE A 1 87 ? -2.474 4.541 -2.304 1.00 95.38 87 PHE A O 1
ATOM 668 N N . LEU A 1 88 ? -4.509 5.490 -2.286 1.00 96.12 88 LEU A N 1
ATOM 669 C CA . LEU A 1 88 ? -4.367 6.116 -3.598 1.00 96.12 88 LEU A CA 1
ATOM 670 C C . LEU A 1 88 ? -3.158 7.059 -3.648 1.00 96.12 88 LEU A C 1
ATOM 672 O O . LEU A 1 88 ? -2.376 6.998 -4.594 1.00 96.12 88 LEU A O 1
ATOM 676 N N . SER A 1 89 ? -2.971 7.887 -2.618 1.00 95.94 89 SER A N 1
ATOM 677 C CA . SER A 1 89 ? -1.828 8.804 -2.530 1.00 95.94 89 SER A CA 1
ATOM 678 C C . SER A 1 89 ? -0.496 8.048 -2.511 1.00 95.94 89 SER A C 1
ATOM 680 O O . SER A 1 89 ? 0.434 8.421 -3.226 1.00 95.94 89 SER A O 1
ATOM 682 N N . ILE A 1 90 ? -0.405 6.946 -1.761 1.00 96.44 90 ILE A N 1
ATOM 683 C CA . ILE A 1 90 ? 0.801 6.104 -1.704 1.00 96.44 90 ILE A CA 1
ATOM 684 C C . ILE A 1 90 ? 1.095 5.478 -3.077 1.00 96.44 90 ILE A C 1
ATOM 686 O O . ILE A 1 90 ? 2.223 5.551 -3.563 1.00 96.44 90 ILE A O 1
ATOM 690 N N . VAL A 1 91 ? 0.086 4.908 -3.744 1.00 95.56 91 VAL A N 1
ATOM 691 C CA . VAL A 1 91 ? 0.269 4.280 -5.063 1.00 95.56 91 VAL A CA 1
ATOM 692 C C . VAL A 1 91 ? 0.684 5.316 -6.108 1.00 95.56 91 VAL A C 1
ATOM 694 O O . VAL A 1 91 ? 1.614 5.075 -6.876 1.00 95.56 91 VAL A O 1
ATOM 697 N N . MET A 1 92 ? 0.052 6.490 -6.132 1.00 94.44 92 MET A N 1
ATOM 698 C CA . MET A 1 92 ? 0.376 7.520 -7.125 1.00 94.44 92 MET A CA 1
ATOM 699 C C . MET A 1 92 ? 1.766 8.125 -6.909 1.00 94.44 92 MET A C 1
ATOM 701 O O . MET A 1 92 ? 2.494 8.333 -7.879 1.00 94.44 92 MET A O 1
ATOM 705 N N . THR A 1 93 ? 2.179 8.333 -5.656 1.00 94.75 93 THR A N 1
ATOM 706 C CA . THR A 1 93 ? 3.517 8.862 -5.328 1.00 94.75 93 THR A CA 1
ATOM 707 C C . THR A 1 93 ? 4.648 7.852 -5.545 1.00 94.75 93 THR A C 1
ATOM 709 O O . THR A 1 93 ? 5.792 8.256 -5.726 1.00 94.75 93 THR A O 1
ATOM 712 N N . SER A 1 94 ? 4.352 6.550 -5.600 1.00 93.00 94 SER A N 1
ATOM 713 C CA . SER A 1 94 ? 5.347 5.498 -5.875 1.00 93.00 94 SER A CA 1
ATOM 714 C C . SER A 1 94 ? 5.826 5.418 -7.338 1.00 93.00 94 SER A C 1
ATOM 716 O O . SER A 1 94 ? 6.738 4.649 -7.643 1.00 93.00 94 SER A O 1
ATOM 718 N N . GLY A 1 95 ? 5.228 6.187 -8.259 1.00 92.50 95 GLY A N 1
ATOM 719 C CA . GLY A 1 95 ? 5.597 6.186 -9.682 1.00 92.50 95 GLY A CA 1
ATOM 720 C C . GLY A 1 95 ? 4.751 5.260 -10.564 1.00 92.50 95 GLY A C 1
ATOM 721 O O . GLY A 1 95 ? 5.147 4.938 -11.683 1.00 92.50 95 GLY A O 1
ATOM 722 N N . PHE A 1 96 ? 3.558 4.855 -10.114 1.00 93.88 96 PHE A N 1
ATOM 723 C CA . PHE A 1 96 ? 2.648 4.012 -10.903 1.00 93.88 96 PHE A CA 1
ATOM 724 C C . PHE A 1 96 ? 2.313 4.598 -12.287 1.00 93.88 96 PHE A C 1
ATOM 726 O O . PHE A 1 96 ? 2.257 3.871 -13.273 1.00 93.88 96 PHE A O 1
ATOM 733 N N . MET A 1 97 ? 2.138 5.918 -12.401 1.00 95.00 97 MET A N 1
ATOM 734 C CA . MET A 1 97 ? 1.833 6.556 -13.691 1.00 95.00 97 MET A CA 1
ATOM 735 C C . MET A 1 97 ? 3.005 6.515 -14.674 1.00 95.00 97 MET A C 1
ATOM 737 O O . MET A 1 97 ? 2.791 6.392 -15.878 1.00 95.00 97 MET A O 1
ATOM 741 N N . PHE A 1 98 ? 4.242 6.554 -14.176 1.00 93.25 98 PHE A N 1
ATOM 742 C CA . PHE A 1 98 ? 5.429 6.486 -15.023 1.00 93.25 98 PHE A CA 1
ATOM 743 C C . PHE A 1 98 ? 5.469 5.177 -15.819 1.00 93.25 98 PHE A C 1
ATOM 745 O O . PHE A 1 98 ? 5.688 5.188 -17.031 1.00 93.25 98 PHE A O 1
ATOM 752 N N . THR A 1 99 ? 5.200 4.051 -15.151 1.00 92.56 99 THR A N 1
ATOM 753 C CA . THR A 1 99 ? 5.224 2.728 -15.788 1.00 92.56 99 THR A CA 1
ATOM 754 C C . THR A 1 99 ? 4.062 2.542 -16.757 1.00 92.56 99 THR A C 1
ATOM 756 O O . THR A 1 99 ? 4.238 1.905 -17.793 1.00 92.56 99 THR A O 1
ATOM 759 N N . ARG A 1 100 ? 2.901 3.151 -16.473 1.00 93.31 100 ARG A N 1
ATOM 760 C CA . ARG A 1 100 ? 1.727 3.125 -17.359 1.00 93.31 100 ARG A CA 1
ATOM 761 C C . ARG A 1 100 ? 1.916 3.944 -18.632 1.00 93.31 100 ARG A C 1
ATOM 763 O O . ARG A 1 100 ? 1.606 3.442 -19.702 1.00 93.31 100 ARG A O 1
ATOM 770 N N . VAL A 1 101 ? 2.447 5.164 -18.544 1.00 94.69 101 VAL A N 1
ATOM 771 C CA . VAL A 1 101 ? 2.646 6.024 -19.728 1.00 94.69 101 VAL A CA 1
ATOM 772 C C . VAL A 1 101 ? 3.729 5.463 -20.650 1.00 94.69 101 VAL A C 1
ATOM 774 O O . VAL A 1 101 ? 3.592 5.510 -21.868 1.00 94.69 101 VAL A O 1
ATOM 777 N N . ARG A 1 102 ? 4.808 4.914 -20.079 1.00 91.62 102 ARG A N 1
ATOM 778 C CA . ARG A 1 102 ? 5.949 4.401 -20.853 1.00 91.62 102 ARG A CA 1
ATOM 779 C C . ARG A 1 102 ? 5.849 2.921 -21.205 1.00 91.62 102 ARG A C 1
ATOM 781 O O . ARG A 1 102 ? 6.760 2.405 -21.841 1.00 91.62 102 ARG A O 1
ATOM 788 N N . ASN A 1 103 ? 4.776 2.244 -20.791 1.00 91.62 103 ASN A N 1
ATOM 789 C CA . ASN A 1 103 ? 4.626 0.792 -20.916 1.00 91.62 103 ASN A CA 1
ATOM 790 C C . ASN A 1 103 ? 5.881 0.036 -20.435 1.00 91.62 103 ASN A C 1
ATOM 792 O O . ASN A 1 103 ? 6.353 -0.894 -21.089 1.00 91.62 103 ASN A O 1
ATOM 796 N N . SER A 1 104 ? 6.454 0.467 -19.303 1.00 89.88 104 SER A N 1
ATOM 797 C CA . SER A 1 104 ? 7.666 -0.145 -18.751 1.00 89.88 104 SER A CA 1
ATOM 798 C C . SER A 1 104 ? 7.419 -1.626 -18.446 1.00 89.88 104 SER A C 1
ATOM 800 O O . SER A 1 104 ? 6.391 -1.953 -17.842 1.00 89.88 104 SER A O 1
ATOM 802 N N . PRO A 1 105 ? 8.360 -2.530 -18.771 1.00 91.25 105 PRO A N 1
ATOM 803 C CA . PRO A 1 105 ? 8.208 -3.933 -18.426 1.00 91.25 105 PRO A CA 1
ATOM 804 C C . PRO A 1 105 ? 8.181 -4.120 -16.895 1.00 91.25 105 PRO A C 1
ATOM 806 O O . PRO A 1 105 ? 8.756 -3.317 -16.147 1.00 91.25 105 PRO A O 1
ATOM 809 N N . PRO A 1 106 ? 7.517 -5.178 -16.393 1.00 88.12 106 PRO A N 1
ATOM 810 C CA . PRO A 1 106 ? 7.473 -5.462 -14.961 1.00 88.12 106 PRO A CA 1
ATOM 811 C C . PRO A 1 106 ? 8.852 -5.825 -14.390 1.00 88.12 106 PRO A C 1
ATOM 813 O O . PRO A 1 106 ? 9.121 -5.490 -13.239 1.00 88.12 106 PRO A O 1
ATOM 816 N N . PHE A 1 107 ? 9.727 -6.435 -15.198 1.00 91.00 107 PHE A N 1
ATOM 817 C CA . PHE A 1 107 ? 11.089 -6.845 -14.838 1.00 91.00 107 PHE A CA 1
ATOM 818 C C . PHE A 1 107 ? 12.072 -6.554 -15.982 1.00 91.00 107 PHE A C 1
ATOM 820 O O . PHE A 1 107 ? 11.672 -6.506 -17.146 1.00 91.00 107 PHE A O 1
ATOM 827 N N . GLY A 1 108 ? 13.359 -6.397 -15.657 1.00 85.94 108 GLY A N 1
ATOM 828 C CA . GLY A 1 108 ? 14.442 -6.302 -16.645 1.00 85.94 108 GLY A CA 1
ATOM 829 C C . GLY A 1 108 ? 14.788 -7.641 -17.320 1.00 85.94 108 GLY A C 1
ATOM 830 O O . GLY A 1 108 ? 14.273 -8.692 -16.935 1.00 85.94 108 GLY A O 1
ATOM 831 N N . ARG A 1 109 ? 15.705 -7.608 -18.303 1.00 80.31 109 ARG A N 1
ATOM 832 C CA . ARG A 1 109 ? 16.127 -8.776 -19.119 1.00 80.31 109 ARG A CA 1
ATOM 833 C C . ARG A 1 109 ? 16.607 -9.974 -18.283 1.00 80.31 109 ARG A C 1
ATOM 835 O O . ARG A 1 109 ? 16.277 -11.100 -18.633 1.00 80.31 109 ARG A O 1
ATOM 842 N N . ASP A 1 110 ? 17.237 -9.727 -17.135 1.00 82.69 110 ASP A N 1
ATOM 843 C CA . ASP A 1 110 ? 17.747 -10.769 -16.226 1.00 82.69 110 ASP A CA 1
ATOM 844 C C . ASP A 1 110 ? 16.897 -10.937 -14.954 1.00 82.69 110 ASP A C 1
ATOM 846 O O . ASP A 1 110 ? 17.411 -11.236 -13.879 1.00 82.69 110 ASP A O 1
ATOM 850 N N . ARG A 1 111 ? 15.580 -10.690 -15.034 1.00 79.62 111 ARG A N 1
ATOM 851 C CA . ARG A 1 111 ? 14.678 -10.641 -13.858 1.00 79.62 111 ARG A CA 1
ATOM 852 C C . ARG A 1 111 ? 15.121 -9.616 -12.811 1.00 79.62 111 ARG A C 1
ATOM 854 O O . ARG A 1 111 ? 14.858 -9.767 -11.619 1.00 79.62 111 ARG A O 1
ATOM 861 N N . GLN A 1 112 ? 15.784 -8.556 -13.257 1.00 83.56 112 GLN A N 1
ATOM 862 C CA . GLN A 1 112 ? 16.156 -7.451 -12.391 1.00 83.56 112 GLN A CA 1
ATOM 863 C C . GLN A 1 112 ? 14.889 -6.704 -11.946 1.00 83.56 112 GLN A C 1
ATOM 865 O O . GLN A 1 112 ? 14.075 -6.295 -12.776 1.00 83.56 112 GLN A O 1
ATOM 870 N N . TRP A 1 113 ? 14.726 -6.546 -10.631 1.00 80.31 113 TRP A N 1
ATOM 871 C CA . TRP A 1 113 ? 13.529 -5.965 -10.006 1.00 80.31 113 TRP A CA 1
ATOM 872 C C . TRP A 1 113 ? 13.562 -4.432 -9.943 1.00 80.31 113 TRP A C 1
ATOM 874 O O . TRP A 1 113 ? 12.513 -3.799 -9.865 1.00 80.31 113 TRP A O 1
ATOM 884 N N . VAL A 1 114 ? 14.759 -3.841 -9.994 1.00 85.31 114 VAL A N 1
ATOM 885 C CA . VAL A 1 114 ? 15.003 -2.395 -9.874 1.00 85.31 114 VAL A CA 1
ATOM 886 C C . VAL A 1 114 ? 15.704 -1.903 -11.131 1.00 85.31 114 VAL A C 1
ATOM 888 O O . VAL A 1 114 ? 16.678 -2.518 -11.566 1.00 85.31 114 VAL A O 1
ATOM 891 N N . ALA A 1 115 ? 15.210 -0.820 -11.727 1.00 84.38 115 ALA A N 1
ATOM 892 C CA . ALA A 1 115 ? 15.782 -0.297 -12.962 1.00 84.38 115 ALA A CA 1
ATOM 893 C C . ALA A 1 115 ? 17.091 0.466 -12.710 1.00 84.38 115 ALA A C 1
ATOM 895 O O . ALA A 1 115 ? 17.283 1.072 -11.655 1.00 84.38 115 ALA A O 1
ATOM 896 N N . ILE A 1 116 ? 18.007 0.414 -13.680 1.00 81.69 116 ILE A N 1
ATOM 897 C CA . ILE A 1 116 ? 19.306 1.086 -13.583 1.00 81.69 116 ILE A CA 1
ATOM 898 C C . ILE A 1 116 ? 19.129 2.581 -13.872 1.00 81.69 116 ILE A C 1
ATOM 900 O O . ILE A 1 116 ? 18.551 2.974 -14.890 1.00 81.69 116 ILE A O 1
ATOM 904 N N . GLY A 1 117 ? 19.672 3.410 -12.982 1.00 82.06 117 GLY A N 1
ATOM 905 C CA . GLY A 1 117 ? 19.663 4.864 -13.099 1.00 82.06 117 GLY A CA 1
ATOM 906 C C . GLY A 1 117 ? 18.351 5.522 -12.640 1.00 82.06 117 GLY A C 1
ATOM 907 O O . GLY A 1 117 ? 17.291 4.898 -12.621 1.00 82.06 117 GLY A O 1
ATOM 908 N N . PRO A 1 118 ? 18.390 6.814 -12.273 1.00 82.62 118 PRO A N 1
ATOM 909 C CA . PRO A 1 118 ? 17.275 7.504 -11.618 1.00 82.62 118 PRO A CA 1
ATOM 910 C C . PRO A 1 118 ? 16.084 7.799 -12.542 1.00 82.62 118 PRO A C 1
ATOM 912 O O . PRO A 1 118 ? 14.970 7.985 -12.063 1.00 82.62 118 PRO A O 1
ATOM 915 N N . GLN A 1 119 ? 16.301 7.843 -13.859 1.00 87.38 119 GLN A N 1
ATOM 916 C CA . GLN A 1 119 ? 15.277 8.219 -14.842 1.00 87.38 119 GLN A CA 1
ATOM 917 C C . GLN A 1 119 ? 14.430 7.047 -15.354 1.00 87.38 119 GLN A C 1
ATOM 919 O O . GLN A 1 119 ? 13.486 7.268 -16.118 1.00 87.38 119 GLN A O 1
ATOM 924 N N . SER A 1 120 ? 14.771 5.812 -14.979 1.00 89.19 120 SER A N 1
ATOM 925 C CA . SER A 1 120 ? 14.065 4.600 -15.389 1.00 89.19 120 SER A CA 1
ATOM 926 C C . SER A 1 120 ? 13.423 3.915 -14.177 1.00 89.19 120 SER A C 1
ATOM 928 O O . SER A 1 120 ? 13.881 4.058 -13.041 1.00 89.19 120 SER A O 1
ATOM 930 N N . GLN A 1 121 ? 12.313 3.212 -14.399 1.00 91.12 121 GLN A N 1
ATOM 931 C CA . GLN A 1 121 ? 11.581 2.503 -13.348 1.00 91.12 121 GLN A CA 1
ATOM 932 C C . GLN A 1 121 ? 10.808 1.327 -13.952 1.00 91.12 121 GLN A C 1
ATOM 934 O O . GLN A 1 121 ? 10.139 1.481 -14.983 1.00 91.12 121 GLN A O 1
ATOM 939 N N . TYR A 1 122 ? 10.896 0.165 -13.301 1.00 92.88 122 TYR A N 1
ATOM 940 C CA . TYR A 1 122 ? 10.147 -1.042 -13.664 1.00 92.88 122 TYR A CA 1
ATOM 941 C C . TYR A 1 122 ? 8.813 -1.135 -12.919 1.00 92.88 122 TYR A C 1
ATOM 943 O O . TYR A 1 122 ? 8.630 -0.538 -11.857 1.00 92.88 122 TYR A O 1
ATOM 951 N N . GLY A 1 123 ? 7.887 -1.939 -13.450 1.00 90.56 123 GLY A N 1
ATOM 952 C CA . GLY A 1 123 ? 6.613 -2.224 -12.780 1.00 90.56 123 GLY A CA 1
ATOM 953 C C . GLY A 1 123 ? 6.791 -2.890 -11.409 1.00 90.56 123 GLY A C 1
ATOM 954 O O . GLY A 1 123 ? 6.107 -2.516 -10.461 1.00 90.56 123 GLY A O 1
ATOM 955 N N . GLY A 1 124 ? 7.748 -3.817 -11.278 1.00 90.88 124 GLY A N 1
ATOM 956 C CA . GLY A 1 124 ? 8.075 -4.483 -10.011 1.00 90.88 124 GLY A CA 1
ATOM 957 C C . GLY A 1 124 ? 8.524 -3.517 -8.909 1.00 90.88 124 GLY A C 1
ATOM 958 O O . GLY A 1 124 ? 8.106 -3.645 -7.759 1.00 90.88 124 GLY A O 1
ATOM 959 N N . GLU A 1 125 ? 9.310 -2.503 -9.274 1.00 92.06 125 GLU A N 1
ATOM 960 C CA . GLU A 1 125 ? 9.840 -1.493 -8.351 1.00 92.06 125 GLU A CA 1
ATOM 961 C C . GLU A 1 125 ? 8.718 -0.678 -7.685 1.00 92.06 125 GLU A C 1
ATOM 963 O O . GLU A 1 125 ? 8.767 -0.421 -6.484 1.00 92.06 125 GLU A O 1
ATOM 968 N N . VAL A 1 126 ? 7.659 -0.346 -8.435 1.00 93.75 126 VAL A N 1
ATOM 969 C CA . VAL A 1 126 ? 6.476 0.375 -7.925 1.00 93.75 126 VAL A CA 1
ATOM 970 C C . VAL A 1 126 ? 5.830 -0.377 -6.761 1.00 93.75 126 VAL A C 1
ATOM 972 O O . VAL A 1 126 ? 5.493 0.234 -5.747 1.00 93.75 126 VAL A O 1
ATOM 975 N N . TYR A 1 127 ? 5.677 -1.700 -6.866 1.00 93.56 127 TYR A N 1
ATOM 976 C CA . TYR A 1 127 ? 5.058 -2.506 -5.810 1.00 93.56 127 TYR A CA 1
ATOM 977 C C . TYR A 1 127 ? 5.907 -2.539 -4.540 1.00 93.56 127 TYR A C 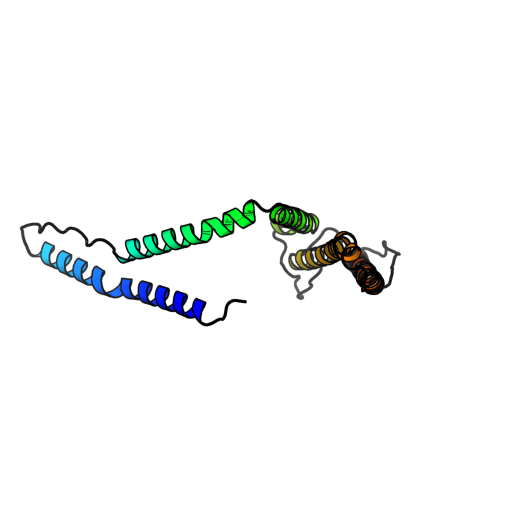1
ATOM 979 O O . TYR A 1 127 ? 5.367 -2.417 -3.440 1.00 93.56 127 TYR A O 1
ATOM 987 N N . ILE A 1 128 ? 7.230 -2.643 -4.689 1.00 93.12 128 ILE A N 1
ATOM 988 C CA . ILE A 1 128 ? 8.169 -2.639 -3.561 1.00 93.12 128 ILE A CA 1
ATOM 989 C C . ILE A 1 128 ? 8.131 -1.281 -2.848 1.00 93.12 128 ILE A C 1
ATOM 991 O O . ILE A 1 128 ? 7.980 -1.233 -1.628 1.00 93.12 128 ILE A O 1
ATOM 995 N N . ILE A 1 129 ? 8.199 -0.177 -3.599 1.00 94.19 129 ILE A N 1
ATOM 996 C CA . ILE A 1 129 ? 8.142 1.183 -3.040 1.00 94.19 129 ILE A CA 1
ATOM 997 C C . ILE A 1 129 ? 6.787 1.435 -2.366 1.00 94.19 129 ILE A C 1
ATOM 999 O O . ILE A 1 129 ? 6.739 1.949 -1.250 1.00 94.19 129 ILE A O 1
ATOM 1003 N N . THR A 1 130 ? 5.686 1.016 -2.998 1.00 95.62 130 THR A N 1
ATOM 1004 C CA . THR A 1 130 ? 4.331 1.117 -2.429 1.00 95.62 130 THR A CA 1
ATOM 1005 C C . THR A 1 130 ? 4.232 0.373 -1.099 1.00 95.62 130 THR A C 1
ATOM 1007 O O . THR A 1 130 ? 3.710 0.920 -0.125 1.00 95.62 130 THR A O 1
ATOM 1010 N N . ALA A 1 131 ? 4.744 -0.859 -1.028 1.00 94.81 131 ALA A N 1
ATOM 1011 C CA . ALA A 1 131 ? 4.745 -1.652 0.198 1.00 94.81 131 ALA A CA 1
ATOM 1012 C C . ALA A 1 131 ? 5.583 -0.986 1.299 1.00 94.81 131 ALA A C 1
ATOM 1014 O O . ALA A 1 131 ? 5.131 -0.890 2.441 1.00 94.81 131 ALA A O 1
ATOM 1015 N N . LEU A 1 132 ? 6.761 -0.462 0.951 1.00 95.06 132 LEU A N 1
ATOM 1016 C CA . LEU A 1 132 ? 7.643 0.221 1.893 1.00 95.06 132 LEU A CA 1
ATOM 1017 C C . LEU A 1 132 ? 6.979 1.477 2.474 1.00 95.06 132 LEU A C 1
ATOM 1019 O O . LEU A 1 132 ? 6.870 1.609 3.692 1.00 95.06 132 LEU A O 1
ATOM 1023 N N . TYR A 1 133 ? 6.448 2.360 1.625 1.00 95.50 133 TYR A N 1
ATOM 1024 C CA . TYR A 1 133 ? 5.718 3.554 2.068 1.00 95.50 133 TYR A CA 1
ATOM 1025 C C . TYR A 1 133 ? 4.477 3.210 2.895 1.00 95.50 133 TYR A C 1
ATOM 1027 O O . TYR A 1 133 ? 4.188 3.898 3.874 1.00 95.50 133 TYR A O 1
ATOM 1035 N N . SER A 1 134 ? 3.781 2.121 2.560 1.00 95.62 134 SER A N 1
ATOM 1036 C CA . SER A 1 134 ? 2.630 1.646 3.334 1.00 95.62 134 SER A CA 1
ATOM 1037 C C . SER A 1 134 ? 3.029 1.210 4.743 1.00 95.62 134 SER A C 1
ATOM 1039 O O . SER A 1 134 ? 2.363 1.594 5.700 1.00 95.62 134 SER A O 1
ATOM 1041 N N . ILE A 1 135 ? 4.128 0.462 4.896 1.00 95.69 135 ILE A N 1
ATOM 1042 C CA . ILE A 1 135 ? 4.630 0.034 6.212 1.00 95.69 135 ILE A CA 1
ATOM 1043 C C . ILE A 1 135 ? 5.062 1.243 7.048 1.00 95.69 135 ILE A C 1
ATOM 1045 O O . ILE A 1 135 ? 4.701 1.323 8.221 1.00 95.69 135 ILE A O 1
ATOM 1049 N N . LEU A 1 136 ? 5.780 2.207 6.458 1.00 95.19 136 LEU A N 1
ATOM 1050 C CA . LEU A 1 136 ? 6.191 3.426 7.165 1.00 95.19 136 LEU A CA 1
ATOM 1051 C C . LEU A 1 136 ? 4.977 4.255 7.603 1.00 95.19 136 LEU A C 1
ATOM 1053 O O . LEU A 1 136 ? 4.866 4.613 8.776 1.00 95.19 136 LEU A O 1
ATOM 1057 N N . GLY A 1 137 ? 4.040 4.525 6.690 1.00 94.69 137 GLY A N 1
ATOM 1058 C CA . GLY A 1 137 ? 2.818 5.270 7.001 1.00 94.69 137 GLY A CA 1
ATOM 1059 C C . GLY A 1 137 ? 1.965 4.571 8.063 1.00 94.69 137 GLY A C 1
ATOM 1060 O O . GLY A 1 137 ? 1.450 5.214 8.979 1.00 94.69 137 GLY A O 1
ATOM 1061 N N . PHE A 1 138 ? 1.873 3.241 7.998 1.00 94.69 138 PHE A N 1
ATOM 1062 C CA . PHE A 1 138 ? 1.170 2.436 8.992 1.00 94.69 138 PHE A CA 1
ATOM 1063 C C . PHE A 1 138 ? 1.852 2.464 10.363 1.00 94.69 138 PHE A C 1
ATOM 1065 O O . PHE A 1 138 ? 1.163 2.576 11.376 1.00 94.69 138 PHE A O 1
ATOM 1072 N N . ALA A 1 139 ? 3.185 2.417 10.414 1.00 95.25 139 ALA A N 1
ATOM 1073 C CA . ALA A 1 139 ? 3.929 2.520 11.664 1.00 95.25 139 ALA A CA 1
ATOM 1074 C C . ALA A 1 139 ? 3.679 3.868 12.362 1.00 95.25 139 ALA A C 1
ATOM 1076 O O . ALA A 1 139 ? 3.417 3.894 13.565 1.00 95.25 139 ALA A O 1
ATOM 1077 N N . PHE A 1 140 ? 3.656 4.976 11.609 1.00 94.69 140 PHE A N 1
ATOM 1078 C CA . PHE A 1 140 ? 3.263 6.285 12.144 1.00 94.69 140 PHE A CA 1
ATOM 1079 C C . PHE A 1 140 ? 1.811 6.302 12.630 1.00 94.69 140 PHE A C 1
ATOM 1081 O O . PHE A 1 140 ? 1.530 6.780 13.729 1.00 94.69 140 PHE A O 1
ATOM 1088 N N . LEU A 1 141 ? 0.885 5.730 11.857 1.00 94.38 141 LEU A N 1
ATOM 1089 C CA . LEU A 1 141 ? -0.520 5.649 12.250 1.00 94.38 141 LEU A CA 1
ATOM 1090 C C . LEU A 1 141 ? -0.705 4.850 13.549 1.00 94.38 141 LEU A C 1
ATOM 1092 O O . LEU A 1 141 ? -1.454 5.276 14.430 1.00 94.38 141 LEU A O 1
ATOM 1096 N N . MET A 1 142 ? 0.007 3.731 13.705 1.00 92.88 142 MET A N 1
ATOM 1097 C CA . MET A 1 142 ? 0.013 2.934 14.934 1.00 92.88 142 MET A CA 1
ATOM 1098 C C . MET A 1 142 ? 0.557 3.728 16.123 1.00 92.88 142 MET A C 1
ATOM 1100 O O . MET A 1 142 ? -0.051 3.708 17.199 1.00 92.88 142 MET A O 1
ATOM 1104 N N . LEU A 1 143 ? 1.637 4.487 15.915 1.00 93.62 143 LEU A N 1
ATOM 1105 C CA . LEU A 1 143 ? 2.250 5.329 16.938 1.00 93.62 143 LEU A CA 1
ATOM 1106 C C . LEU A 1 143 ? 1.289 6.410 17.455 1.00 93.62 143 LEU A C 1
ATOM 1108 O O . LEU A 1 143 ? 1.180 6.620 18.662 1.00 93.62 143 LEU A O 1
ATOM 1112 N N . THR A 1 144 ? 0.560 7.072 16.555 1.00 93.31 144 THR A N 1
ATOM 1113 C CA . THR A 1 144 ? -0.327 8.188 16.909 1.00 93.31 144 THR A CA 1
ATOM 1114 C C . THR A 1 144 ? -1.688 7.726 17.427 1.00 93.31 144 THR A C 1
ATOM 1116 O O . THR A 1 144 ? -2.217 8.304 18.373 1.00 93.31 144 THR A O 1
ATOM 1119 N N . MET A 1 145 ? -2.286 6.698 16.819 1.00 92.12 145 MET A N 1
ATOM 1120 C CA . MET A 1 145 ? -3.658 6.288 17.135 1.00 92.12 145 MET A CA 1
ATOM 1121 C C . MET A 1 145 ? -3.716 5.179 18.191 1.00 92.12 145 MET A C 1
ATOM 1123 O O . MET A 1 145 ? -4.571 5.223 19.075 1.00 92.12 145 MET A O 1
ATOM 1127 N N . VAL A 1 146 ? -2.869 4.153 18.114 1.00 91.31 146 VAL A N 1
ATOM 1128 C CA . VAL A 1 146 ? -3.072 2.923 18.904 1.00 91.31 146 VAL A CA 1
ATOM 1129 C C . VAL A 1 146 ? -2.366 2.977 20.253 1.00 91.31 146 VAL A C 1
ATOM 1131 O O . VAL A 1 146 ? -2.988 2.699 21.278 1.00 91.31 146 VAL A O 1
ATOM 1134 N N . ILE A 1 147 ? -1.113 3.424 20.281 1.00 91.69 147 ILE A N 1
ATOM 1135 C CA . ILE A 1 147 ? -0.300 3.510 21.504 1.00 91.69 147 ILE A CA 1
ATOM 1136 C C . ILE A 1 147 ? -0.950 4.308 22.654 1.00 91.69 147 ILE A C 1
ATOM 1138 O O . ILE A 1 147 ? -0.896 3.836 23.797 1.00 91.69 147 ILE A O 1
ATOM 1142 N N . PRO A 1 148 ? -1.590 5.481 22.444 1.00 91.12 148 PRO A N 1
ATOM 1143 C CA . PRO A 1 148 ? -2.205 6.199 23.562 1.00 91.12 148 PRO A CA 1
ATOM 1144 C C . PRO A 1 148 ? -3.366 5.424 24.202 1.00 91.12 148 PRO A C 1
ATOM 1146 O O . PRO A 1 148 ? -3.616 5.595 25.395 1.00 91.12 148 PRO A O 1
ATOM 1149 N N . ARG A 1 149 ? -4.030 4.535 23.447 1.00 91.62 149 ARG A N 1
ATOM 1150 C CA . ARG A 1 149 ? -5.202 3.766 23.896 1.00 91.62 149 ARG A CA 1
ATOM 1151 C C . ARG A 1 149 ? -4.848 2.559 24.772 1.00 91.62 149 ARG A C 1
ATOM 1153 O O . ARG A 1 149 ? -5.729 2.046 25.452 1.00 91.62 149 ARG A O 1
ATOM 1160 N N . GLN A 1 150 ? -3.590 2.107 24.776 1.00 90.75 150 GLN A N 1
ATOM 1161 C CA . GLN A 1 150 ? -3.157 0.897 25.490 1.00 90.75 150 GLN A CA 1
ATOM 1162 C C . GLN A 1 150 ? -2.041 1.206 26.504 1.00 90.75 150 GLN A C 1
ATOM 1164 O O . GLN A 1 150 ? -0.857 1.044 26.204 1.00 90.75 150 GLN A O 1
ATOM 1169 N N . PRO A 1 151 ? -2.377 1.645 27.731 1.00 87.75 151 PRO A N 1
ATOM 1170 C CA . PRO A 1 151 ? -1.371 2.063 28.708 1.00 87.75 151 PRO A CA 1
ATOM 1171 C C . PRO A 1 151 ? -0.466 0.915 29.185 1.00 87.75 151 PRO A C 1
ATOM 1173 O O . PRO A 1 151 ? 0.716 1.149 29.423 1.00 87.75 151 PRO A O 1
ATOM 1176 N N . ALA A 1 152 ? -0.982 -0.318 29.265 1.00 91.06 152 ALA A N 1
ATOM 1177 C CA . ALA A 1 152 ? -0.254 -1.472 29.802 1.00 91.06 152 ALA A CA 1
ATOM 1178 C C . ALA A 1 152 ? 1.003 -1.848 28.992 1.00 91.06 152 ALA A C 1
ATOM 1180 O O . ALA A 1 152 ? 2.008 -2.260 29.561 1.00 91.06 152 ALA A O 1
ATOM 1181 N N . VAL A 1 153 ? 0.969 -1.673 27.668 1.00 91.88 153 VAL A N 1
ATOM 1182 C CA . VAL A 1 153 ? 2.034 -2.106 26.738 1.00 91.88 153 VAL A CA 1
ATOM 1183 C C . VAL A 1 153 ? 2.684 -0.941 25.984 1.00 91.88 153 VAL A C 1
ATOM 1185 O O . VAL A 1 153 ? 3.464 -1.145 25.053 1.00 91.88 153 VAL A O 1
ATOM 1188 N N . ARG A 1 154 ? 2.413 0.298 26.412 1.00 92.19 154 ARG A N 1
ATOM 1189 C CA . ARG A 1 154 ? 2.807 1.535 25.721 1.00 92.19 154 ARG A CA 1
ATOM 1190 C C . ARG A 1 154 ? 4.302 1.614 25.408 1.00 92.19 154 ARG A C 1
ATOM 1192 O O . ARG A 1 154 ? 4.677 1.965 24.294 1.00 92.19 154 ARG A O 1
ATOM 1199 N N . ARG A 1 155 ? 5.156 1.301 26.390 1.00 91.06 155 ARG A N 1
ATOM 1200 C CA . ARG A 1 155 ? 6.622 1.407 26.254 1.00 91.06 155 ARG A CA 1
ATOM 1201 C C . ARG A 1 155 ? 7.162 0.415 25.225 1.00 91.06 155 ARG A C 1
ATOM 1203 O O . ARG A 1 155 ? 7.904 0.808 24.334 1.00 91.06 155 ARG A O 1
ATOM 1210 N N . ALA A 1 156 ? 6.736 -0.844 25.312 1.00 93.19 156 ALA A N 1
ATOM 1211 C CA . ALA A 1 156 ? 7.147 -1.884 24.374 1.00 93.19 156 ALA A CA 1
ATOM 1212 C C . ALA A 1 156 ? 6.682 -1.569 22.943 1.00 93.19 156 ALA A C 1
ATOM 1214 O O . ALA A 1 156 ? 7.474 -1.656 22.008 1.00 93.19 156 ALA A O 1
ATOM 1215 N N . GLN A 1 157 ? 5.430 -1.127 22.774 1.00 92.25 157 GLN A N 1
ATOM 1216 C CA . GLN A 1 157 ? 4.898 -0.742 21.464 1.00 92.25 157 GLN A CA 1
ATOM 1217 C C . GLN A 1 157 ? 5.619 0.473 20.870 1.00 92.25 157 GLN A C 1
ATOM 1219 O O . GLN A 1 157 ? 5.895 0.480 19.673 1.00 92.25 157 GLN A O 1
ATOM 1224 N N . LEU A 1 158 ? 5.963 1.475 21.687 1.00 94.88 158 LEU A N 1
ATOM 1225 C CA . LEU A 1 158 ? 6.724 2.643 21.241 1.00 94.88 158 LEU A CA 1
ATOM 1226 C C . LEU A 1 158 ? 8.085 2.225 20.679 1.00 94.88 158 LEU A C 1
ATOM 1228 O O . LEU A 1 158 ? 8.428 2.630 19.570 1.00 94.88 158 LEU A O 1
ATOM 1232 N N . TYR A 1 159 ? 8.834 1.391 21.404 1.00 94.88 159 TYR A N 1
ATOM 1233 C CA . TYR A 1 159 ? 10.136 0.918 20.933 1.00 94.88 159 TYR A CA 1
ATOM 1234 C C . TYR A 1 159 ? 10.015 0.045 19.687 1.00 94.88 159 TYR A C 1
ATOM 1236 O O . TYR A 1 159 ? 10.779 0.231 18.745 1.00 94.88 159 TYR A O 1
ATOM 1244 N N . PHE A 1 160 ? 9.021 -0.844 19.639 1.00 95.00 160 PHE A N 1
ATOM 1245 C CA . PHE A 1 160 ? 8.780 -1.698 18.479 1.00 95.00 160 PHE A CA 1
ATOM 1246 C C . PHE A 1 160 ? 8.477 -0.885 17.213 1.00 95.00 160 PHE A C 1
ATOM 1248 O O . PHE A 1 160 ? 9.155 -1.045 16.201 1.00 95.00 160 PHE A O 1
ATOM 1255 N N . TRP A 1 161 ? 7.507 0.034 17.260 1.00 95.25 161 TRP A N 1
ATOM 1256 C CA . TRP A 1 161 ? 7.148 0.834 16.086 1.00 95.25 161 TRP A CA 1
ATOM 1257 C C . TRP A 1 161 ? 8.245 1.831 15.700 1.00 95.25 161 TRP A C 1
ATOM 1259 O O . TRP A 1 161 ? 8.473 2.043 14.512 1.00 95.25 161 TRP A O 1
ATOM 1269 N N . SER A 1 162 ? 8.986 2.376 16.672 1.00 94.56 162 SER A N 1
ATOM 1270 C CA . SER A 1 162 ? 10.154 3.225 16.393 1.00 94.56 162 SER A CA 1
ATOM 1271 C C . SER A 1 162 ? 11.275 2.445 15.697 1.00 94.56 162 SER A C 1
ATOM 1273 O O . SER A 1 162 ? 11.881 2.956 14.757 1.00 94.56 162 SER A O 1
ATOM 1275 N N . LEU A 1 163 ? 11.514 1.191 16.100 1.00 94.88 163 LEU A N 1
ATOM 1276 C CA . LEU A 1 163 ? 12.463 0.294 15.439 1.00 94.88 163 LEU A CA 1
ATOM 1277 C C . LEU A 1 163 ? 12.035 0.004 13.993 1.00 94.88 163 LEU A C 1
ATOM 1279 O O . LEU A 1 163 ? 12.856 0.092 13.084 1.00 94.88 163 LEU A O 1
ATOM 1283 N N . VAL A 1 164 ? 10.752 -0.296 13.767 1.00 95.56 164 VAL A N 1
ATOM 1284 C CA . VAL A 1 164 ? 10.207 -0.535 12.419 1.00 95.56 164 VAL A CA 1
ATOM 1285 C C . VAL A 1 164 ? 10.390 0.693 11.524 1.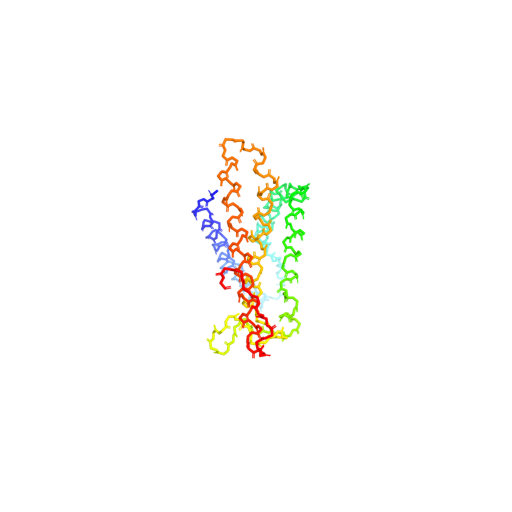00 95.56 164 VAL A C 1
ATOM 1287 O O . VAL A 1 164 ? 10.792 0.543 10.372 1.00 95.56 164 VAL A O 1
ATOM 1290 N N . ILE A 1 165 ? 10.161 1.904 12.045 1.00 94.75 165 ILE A N 1
ATOM 1291 C CA . ILE A 1 165 ? 10.394 3.153 11.303 1.00 94.75 165 ILE A CA 1
ATOM 1292 C C . ILE A 1 165 ? 11.880 3.311 10.962 1.00 94.75 165 ILE A C 1
ATOM 1294 O O . ILE A 1 165 ? 12.207 3.592 9.811 1.00 94.75 165 ILE A O 1
ATOM 1298 N N . ALA A 1 166 ? 12.779 3.098 11.927 1.00 93.94 166 ALA A N 1
ATOM 1299 C CA . ALA A 1 166 ? 14.220 3.219 11.708 1.00 93.94 166 ALA A CA 1
ATOM 1300 C C . ALA A 1 166 ? 14.731 2.220 10.654 1.00 93.94 166 ALA A C 1
ATOM 1302 O O . ALA A 1 166 ? 15.461 2.605 9.739 1.00 93.94 166 ALA A O 1
ATOM 1303 N N . LEU A 1 167 ? 14.303 0.956 10.735 1.00 93.81 167 LEU A N 1
ATOM 1304 C CA . LEU A 1 167 ? 14.659 -0.079 9.763 1.00 93.81 167 LEU A CA 1
ATOM 1305 C C . LEU A 1 167 ? 14.063 0.214 8.385 1.00 93.81 167 LEU A C 1
ATOM 1307 O O . LEU A 1 167 ? 14.787 0.197 7.394 1.00 93.81 167 LEU A O 1
ATOM 1311 N N . GLY A 1 168 ? 12.772 0.546 8.318 1.00 93.50 168 GLY A N 1
ATOM 1312 C CA . GLY A 1 168 ? 12.096 0.847 7.060 1.00 93.50 168 GLY A CA 1
ATOM 1313 C C . GLY A 1 168 ? 12.687 2.067 6.349 1.00 93.50 168 GLY A C 1
ATOM 1314 O O . GLY A 1 168 ? 12.922 2.026 5.141 1.00 93.50 168 GLY A O 1
ATOM 1315 N N . TYR A 1 169 ? 12.995 3.135 7.092 1.00 93.12 169 TYR A N 1
ATOM 1316 C CA . TYR A 1 169 ? 13.657 4.317 6.539 1.00 93.12 169 TYR A CA 1
ATOM 1317 C C . TYR A 1 169 ? 15.102 4.011 6.117 1.00 93.12 169 TYR A C 1
ATOM 1319 O O . TYR A 1 169 ? 15.554 4.492 5.079 1.00 93.12 169 TYR A O 1
ATOM 1327 N N . SER A 1 170 ? 15.816 3.141 6.841 1.00 91.94 170 SER A N 1
ATOM 1328 C CA . SER A 1 170 ? 17.136 2.683 6.399 1.00 91.94 170 SER A CA 1
ATOM 1329 C C . SER A 1 170 ? 17.070 1.871 5.104 1.00 91.94 170 SER A C 1
ATOM 1331 O O . SER A 1 170 ? 17.902 2.084 4.226 1.00 91.94 170 SER A O 1
ATOM 1333 N N . THR A 1 171 ? 16.095 0.970 4.946 1.00 91.69 171 THR A N 1
ATOM 1334 C CA . THR A 1 171 ? 15.897 0.215 3.696 1.00 91.69 171 THR A CA 1
ATOM 1335 C C . THR A 1 171 ? 15.566 1.144 2.530 1.00 91.69 171 THR A C 1
ATOM 1337 O O . THR A 1 171 ? 16.077 0.947 1.431 1.00 91.69 171 THR A O 1
ATOM 1340 N N . LEU A 1 172 ? 14.765 2.187 2.769 1.00 91.00 172 LEU A N 1
ATOM 1341 C CA . LEU A 1 172 ? 14.459 3.213 1.772 1.00 91.00 172 LEU A CA 1
ATOM 1342 C C . LEU A 1 172 ? 15.742 3.893 1.287 1.00 91.00 172 LEU A C 1
ATOM 1344 O O . LEU A 1 172 ? 15.998 3.930 0.085 1.00 91.00 172 LEU A O 1
ATOM 1348 N N . VAL A 1 173 ? 16.572 4.381 2.211 1.00 89.38 173 VAL A N 1
ATOM 1349 C CA . VAL A 1 173 ? 17.843 5.035 1.867 1.00 89.38 173 VAL A CA 1
ATOM 1350 C C . VAL A 1 173 ? 18.795 4.073 1.153 1.00 89.38 173 VAL A C 1
ATOM 1352 O O . VAL A 1 173 ? 19.435 4.472 0.182 1.00 89.38 173 VAL A O 1
ATOM 1355 N N . ALA A 1 174 ? 18.846 2.802 1.557 1.00 88.25 174 ALA A N 1
ATOM 1356 C CA . ALA A 1 174 ? 19.652 1.785 0.884 1.00 88.25 174 ALA A CA 1
ATOM 1357 C C . ALA A 1 174 ? 19.183 1.523 -0.560 1.00 88.25 174 ALA A C 1
ATOM 1359 O O . ALA A 1 174 ? 20.014 1.436 -1.463 1.00 88.25 174 ALA A O 1
ATOM 1360 N N . LEU A 1 175 ? 17.869 1.463 -0.808 1.00 88.12 175 LEU A N 1
ATOM 1361 C CA . LEU A 1 175 ? 17.305 1.294 -2.154 1.00 88.12 175 LEU A CA 1
ATOM 1362 C C . LEU A 1 175 ? 17.594 2.517 -3.032 1.00 88.12 175 LEU A C 1
ATOM 1364 O O . LEU A 1 175 ? 18.032 2.373 -4.175 1.00 88.12 175 LEU A O 1
ATOM 1368 N N . PHE A 1 176 ? 17.428 3.724 -2.484 1.00 86.56 176 PHE A N 1
ATOM 1369 C CA . PHE A 1 176 ? 17.809 4.960 -3.170 1.00 86.56 176 PHE A CA 1
ATOM 1370 C C . PHE A 1 176 ? 19.296 4.976 -3.513 1.00 86.56 176 PHE A C 1
ATOM 1372 O O . PHE A 1 176 ? 19.666 5.287 -4.644 1.00 86.56 176 PHE A O 1
ATOM 1379 N N . LYS A 1 177 ? 20.151 4.591 -2.565 1.00 85.44 177 LYS A N 1
ATOM 1380 C CA . LYS A 1 177 ? 21.590 4.511 -2.786 1.00 85.44 177 LYS A CA 1
ATOM 1381 C C . LYS A 1 177 ? 21.933 3.501 -3.876 1.00 85.44 177 LYS A C 1
ATOM 1383 O O . LYS A 1 177 ? 22.695 3.850 -4.766 1.00 85.44 177 LYS A O 1
ATOM 1388 N N . PHE A 1 178 ? 21.339 2.308 -3.852 1.00 84.25 178 PHE A N 1
ATOM 1389 C CA . PHE A 1 178 ? 21.539 1.291 -4.886 1.00 84.25 178 PHE A CA 1
ATOM 1390 C C . PHE A 1 178 ? 21.225 1.837 -6.285 1.00 84.25 178 PHE A C 1
ATOM 1392 O O . PHE A 1 178 ? 21.980 1.615 -7.228 1.00 84.25 178 PHE A O 1
ATOM 1399 N N . LYS A 1 179 ? 20.148 2.618 -6.418 1.00 83.31 179 LYS A N 1
ATOM 1400 C CA . LYS A 1 179 ? 19.766 3.229 -7.696 1.00 83.31 179 LYS A CA 1
ATOM 1401 C C . LYS A 1 179 ? 20.714 4.351 -8.138 1.00 83.31 179 LYS A C 1
ATOM 1403 O O . LYS A 1 179 ? 20.979 4.488 -9.331 1.00 83.31 179 LYS A O 1
ATOM 1408 N N . MET A 1 180 ? 21.222 5.140 -7.189 1.00 79.88 180 MET A N 1
ATOM 1409 C CA . MET A 1 180 ? 22.126 6.271 -7.444 1.00 79.88 180 MET A CA 1
ATOM 1410 C C . MET A 1 180 ? 23.586 5.851 -7.651 1.00 79.88 180 MET A C 1
ATOM 1412 O O . MET A 1 180 ? 24.316 6.529 -8.361 1.00 79.88 180 MET A O 1
ATOM 1416 N N . GLU A 1 181 ? 24.021 4.733 -7.068 1.00 70.38 181 GLU A N 1
ATOM 1417 C CA . GLU A 1 181 ? 25.396 4.229 -7.180 1.00 70.38 181 GLU A CA 1
ATOM 1418 C C . GLU A 1 181 ? 25.779 3.872 -8.622 1.00 70.38 181 GLU A C 1
ATOM 1420 O O . GLU A 1 181 ? 26.937 4.022 -9.009 1.00 70.38 181 GLU A O 1
ATOM 1425 N N . TYR A 1 182 ? 24.800 3.494 -9.446 1.00 62.44 182 TYR A N 1
ATOM 1426 C CA . TYR A 1 182 ? 25.007 3.224 -10.868 1.00 62.44 182 TYR A CA 1
ATOM 1427 C C . TYR A 1 182 ? 25.392 4.454 -11.703 1.00 62.44 182 TYR A C 1
ATOM 1429 O O . TYR A 1 182 ? 25.889 4.276 -12.812 1.00 62.44 182 TYR A O 1
ATOM 1437 N N . LEU A 1 183 ? 25.164 5.680 -11.217 1.00 56.72 183 LEU A N 1
ATOM 1438 C CA . LEU A 1 183 ? 25.359 6.915 -11.987 1.00 56.72 183 LEU A CA 1
ATOM 1439 C C . LEU A 1 183 ? 26.542 7.764 -11.484 1.00 56.72 183 LEU A C 1
ATOM 1441 O O . LEU A 1 183 ? 26.515 8.977 -11.629 1.00 56.72 183 LEU A O 1
ATOM 1445 N N . GLU A 1 184 ? 27.576 7.122 -10.926 1.00 55.28 184 GLU A N 1
ATOM 1446 C CA . GLU A 1 184 ? 28.681 7.732 -10.161 1.00 55.28 184 GLU A CA 1
ATOM 1447 C C . GLU A 1 184 ? 28.263 8.068 -8.716 1.00 55.28 184 GLU A C 1
ATOM 1449 O O . GLU A 1 184 ? 27.124 8.431 -8.451 1.00 55.28 184 GLU A O 1
ATOM 1454 N N . ARG A 1 185 ? 29.171 7.883 -7.744 1.00 59.41 185 ARG A N 1
ATOM 1455 C CA . ARG A 1 185 ? 28.956 7.893 -6.273 1.00 59.41 185 ARG A CA 1
ATOM 1456 C C . ARG A 1 185 ? 28.462 9.235 -5.684 1.00 59.41 185 ARG A C 1
ATOM 1458 O O . ARG A 1 185 ? 29.079 9.789 -4.779 1.00 59.41 185 ARG A O 1
ATOM 1465 N N . ILE A 1 186 ? 27.330 9.752 -6.146 1.00 66.38 186 ILE A N 1
ATOM 1466 C CA . ILE A 1 186 ? 26.804 11.076 -5.789 1.00 66.38 186 ILE A CA 1
ATOM 1467 C C . ILE A 1 186 ? 26.130 11.071 -4.406 1.00 66.38 186 ILE A C 1
ATOM 1469 O O . ILE A 1 186 ? 26.039 12.117 -3.770 1.00 66.38 186 ILE A O 1
ATOM 1473 N N . TYR A 1 187 ? 25.689 9.910 -3.896 1.00 73.69 187 TYR A N 1
ATOM 1474 C CA . TYR A 1 187 ? 25.000 9.813 -2.601 1.00 73.69 187 TYR A CA 1
ATOM 1475 C C . TYR A 1 187 ? 25.887 9.208 -1.485 1.00 73.69 187 TYR A C 1
ATOM 1477 O O . TYR A 1 187 ? 25.981 7.974 -1.349 1.00 73.69 187 TYR A O 1
ATOM 1485 N N . PRO A 1 188 ? 26.548 10.049 -0.657 1.00 76.94 188 PRO A N 1
ATOM 1486 C CA . PRO A 1 188 ? 27.516 9.591 0.340 1.00 76.94 188 PRO A CA 1
ATOM 1487 C C . PRO A 1 188 ? 26.872 9.058 1.626 1.00 76.94 188 PRO A C 1
ATOM 1489 O O . PRO A 1 188 ? 27.518 8.320 2.367 1.00 76.94 188 PRO A O 1
ATOM 1492 N N . PHE A 1 189 ? 25.606 9.381 1.896 1.00 79.44 189 PHE A N 1
ATOM 1493 C CA . PHE A 1 189 ? 24.977 9.066 3.176 1.00 79.44 189 PHE A CA 1
ATOM 1494 C C . PHE A 1 189 ? 24.439 7.630 3.229 1.00 79.44 189 PHE A C 1
ATOM 1496 O O . PHE A 1 189 ? 23.926 7.086 2.249 1.00 79.44 189 PHE A O 1
ATOM 1503 N N . LYS A 1 190 ? 24.581 7.014 4.401 1.00 76.81 190 LYS A N 1
ATOM 1504 C CA . LYS A 1 190 ? 24.001 5.730 4.808 1.00 76.81 190 LYS A CA 1
ATOM 1505 C C . LYS A 1 190 ? 23.535 5.910 6.248 1.00 76.81 190 LYS A C 1
ATOM 1507 O O . LYS A 1 190 ? 24.192 6.630 6.997 1.00 76.81 190 LYS A O 1
ATOM 1512 N N . MET A 1 191 ? 22.422 5.289 6.626 1.00 75.69 191 MET A N 1
ATOM 1513 C CA . MET A 1 191 ? 21.980 5.317 8.024 1.00 75.69 191 MET A CA 1
ATOM 1514 C C . MET A 1 191 ? 22.4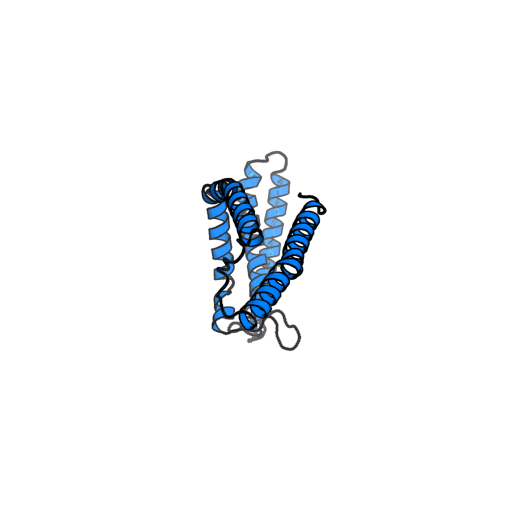39 4.072 8.768 1.00 75.69 191 MET A C 1
ATOM 1516 O O . MET A 1 191 ? 23.382 4.159 9.544 1.00 75.69 191 MET A O 1
ATOM 1520 N N . LEU A 1 192 ? 21.810 2.920 8.519 1.00 75.12 192 LEU A N 1
ATOM 1521 C CA . LEU A 1 192 ? 22.213 1.649 9.135 1.00 75.12 192 LEU A CA 1
ATOM 1522 C C . LEU A 1 192 ? 22.838 0.677 8.126 1.00 75.12 192 LEU A C 1
ATOM 1524 O O . LEU A 1 192 ? 23.685 -0.124 8.511 1.00 75.12 192 LEU A O 1
ATOM 1528 N N . PHE A 1 193 ? 22.464 0.776 6.846 1.00 62.22 193 PHE A N 1
ATOM 1529 C CA . PHE A 1 193 ? 22.965 -0.045 5.737 1.00 62.22 193 PHE A CA 1
ATOM 1530 C C . PHE A 1 193 ? 23.288 0.837 4.514 1.00 62.22 193 PHE A C 1
ATOM 1532 O O . PHE A 1 193 ? 22.570 1.844 4.315 1.00 62.22 193 PHE A O 1
#

Sequence (193 aa):
MLHPPQVSLLLSFLLSAFLAKAAPDDAADASVAHDQLRTPIPIPYSAPLDYTLMTTAFLLTIASLLALPFLLSALRNRWTWAVATAFLSIVMTSGFMFTRVRNSPPFGRDRQWVAIGPQSQYGGEVYIITALYSILGFAFLMLTMVIPRQPAVRRAQLYFWSLVIALGYSTLVALFKFKMEYLERIYPFKMLF

Secondary structure (DSSP, 8-state):
---THHHHHHHHHHHHHHHGGGSSHHHHHHHHHHHHTT-SS---PPPPP-HHHHHHHHHHHHHHHHHHHHHHHHHH-HHHHHHHHHHHHHHHHTTHHHHHHTT--SS-TT--SS-SSTT---HHHHHHHHHHHHHHHHHHHIIIIIGGG-GGGHHHHHHHHHHHHHHHHHHHHHHHHHHHHTTSS-----S--